Protein AF-0000000065767566 (afdb_homodimer)

Structure (mmCIF, N/CA/C/O backbone):
data_AF-0000000065767566-model_v1
#
loop_
_entity.id
_entity.type
_entity.pdbx_description
1 polymer 'HTH-type transcriptional repressor Rv1474c'
#
loop_
_atom_site.group_PDB
_atom_site.id
_atom_site.type_symbol
_atom_site.label_atom_id
_atom_site.label_alt_id
_atom_site.label_comp_id
_atom_site.label_asym_id
_atom_site.label_entity_id
_atom_site.label_seq_id
_atom_site.pdbx_PDB_ins_code
_atom_site.Cartn_x
_atom_site.Cartn_y
_atom_site.Cartn_z
_atom_site.occupancy
_atom_site.B_iso_or_equiv
_atom_site.auth_seq_id
_atom_site.auth_comp_id
_atom_site.auth_asym_id
_atom_site.auth_atom_id
_atom_site.pdbx_PDB_model_num
ATOM 1 N N . MET A 1 1 ? 41.719 18.984 1.305 1 47.88 1 MET A N 1
ATOM 2 C CA . MET A 1 1 ? 40.75 18.938 2.393 1 47.88 1 MET A CA 1
ATOM 3 C C . MET A 1 1 ? 40.812 17.609 3.125 1 47.88 1 MET A C 1
ATOM 5 O O . MET A 1 1 ? 40.656 16.547 2.518 1 47.88 1 MET A O 1
ATOM 9 N N . PRO A 1 2 ? 41.375 17.391 4.219 1 59 2 PRO A N 1
ATOM 10 C CA . PRO A 1 2 ? 41.969 16.141 4.727 1 59 2 PRO A CA 1
ATOM 11 C C . PRO A 1 2 ? 40.938 15.031 4.895 1 59 2 PRO A C 1
ATOM 13 O O . PRO A 1 2 ? 39.75 15.305 5.012 1 59 2 PRO A O 1
ATOM 16 N N . LYS A 1 3 ? 41.406 13.805 4.656 1 60.25 3 LYS A N 1
ATOM 17 C CA . LYS A 1 3 ? 40.75 12.516 4.785 1 60.25 3 LYS A CA 1
ATOM 18 C C . LYS A 1 3 ? 39.844 12.484 6.016 1 60.25 3 LYS A C 1
ATOM 20 O O . LYS A 1 3 ? 38.719 11.961 5.969 1 60.25 3 LYS A O 1
ATOM 25 N N . VAL A 1 4 ? 40.281 13.008 7.102 1 62.94 4 VAL A N 1
ATOM 26 C CA . VAL A 1 4 ? 39.531 13.109 8.359 1 62.94 4 VAL A CA 1
ATOM 27 C C . VAL A 1 4 ? 38.281 13.938 8.148 1 62.94 4 VAL A C 1
ATOM 29 O O . VAL A 1 4 ? 37.219 13.586 8.664 1 62.94 4 VAL A O 1
ATOM 32 N N . SER A 1 5 ? 38.375 14.891 7.129 1 76.75 5 SER A N 1
ATOM 33 C CA . SER A 1 5 ? 37.25 15.781 6.875 1 76.75 5 SER A CA 1
ATOM 34 C C . SER A 1 5 ? 36.156 15.055 6.129 1 76.75 5 SER A C 1
ATOM 36 O O . SER A 1 5 ? 34.969 15.195 6.473 1 76.75 5 SER A O 1
ATOM 38 N N . GLU A 1 6 ? 36.656 14.102 5.344 1 79.69 6 GLU A N 1
ATOM 39 C CA . GLU A 1 6 ? 35.656 13.367 4.566 1 79.69 6 GLU A CA 1
ATOM 40 C C . GLU A 1 6 ? 34.938 12.344 5.43 1 79.69 6 GLU A C 1
ATOM 42 O O . GLU A 1 6 ? 33.719 12.141 5.285 1 79.69 6 GLU A O 1
ATOM 47 N N . ASP A 1 7 ? 35.688 11.766 6.273 1 83.5 7 ASP A N 1
ATOM 48 C CA . ASP A 1 7 ? 35.125 10.773 7.18 1 83.5 7 ASP A CA 1
ATOM 49 C C . ASP A 1 7 ? 34.094 11.414 8.133 1 83.5 7 ASP A C 1
ATOM 51 O O . ASP A 1 7 ? 33.062 10.828 8.438 1 83.5 7 ASP A O 1
ATOM 55 N N . HIS A 1 8 ? 34.5 12.586 8.57 1 82.31 8 HIS A N 1
ATOM 56 C CA . HIS A 1 8 ? 33.625 13.305 9.469 1 82.31 8 HIS A CA 1
ATOM 57 C C . HIS A 1 8 ? 32.312 13.695 8.75 1 82.31 8 HIS A C 1
ATOM 59 O O . HIS A 1 8 ? 31.234 13.586 9.32 1 82.31 8 HIS A O 1
ATOM 65 N N . LEU A 1 9 ? 32.5 14.117 7.504 1 83.94 9 LEU A N 1
ATOM 66 C CA . LEU A 1 9 ? 31.328 14.484 6.711 1 83.94 9 LEU A CA 1
ATOM 67 C C . LEU A 1 9 ? 30.422 13.273 6.473 1 83.94 9 LEU A C 1
ATOM 69 O O . LEU A 1 9 ? 29.203 13.383 6.566 1 83.94 9 LEU A O 1
ATOM 73 N N . ALA A 1 10 ? 31.109 12.188 6.254 1 87.5 10 ALA A N 1
ATOM 74 C CA . ALA A 1 10 ? 30.359 10.961 6.02 1 87.5 10 ALA A CA 1
ATOM 75 C C . ALA A 1 10 ? 29.656 10.492 7.293 1 87.5 10 ALA A C 1
ATOM 77 O O . ALA A 1 10 ? 28.531 10.008 7.242 1 87.5 10 ALA A O 1
ATOM 78 N N . ALA A 1 11 ? 30.281 10.664 8.367 1 89.5 11 ALA A N 1
ATOM 79 C CA . ALA A 1 11 ? 29.688 10.289 9.648 1 89.5 11 ALA A CA 1
ATOM 80 C C . ALA A 1 11 ? 28.484 11.164 9.977 1 89.5 11 ALA A C 1
ATOM 82 O O . ALA A 1 11 ? 27.469 10.672 10.469 1 89.5 11 ALA A O 1
ATOM 83 N N . ARG A 1 12 ? 28.594 12.414 9.648 1 90.62 12 ARG A N 1
ATOM 84 C CA . ARG A 1 12 ? 27.5 13.344 9.891 1 90.62 12 ARG A CA 1
ATOM 85 C C . ARG A 1 12 ? 26.312 13.039 8.977 1 90.62 12 ARG A C 1
ATOM 87 O O . ARG A 1 12 ? 25.156 13.062 9.414 1 90.62 12 ARG A O 1
ATOM 94 N N . ARG A 1 13 ? 26.672 12.773 7.828 1 92.31 13 ARG A N 1
ATOM 95 C CA . ARG A 1 13 ? 25.641 12.406 6.875 1 92.31 13 ARG A CA 1
ATOM 96 C C . ARG A 1 13 ? 24.875 11.164 7.344 1 92.31 13 ARG A C 1
ATOM 98 O O . ARG A 1 13 ? 23.656 11.125 7.281 1 92.31 13 ARG A O 1
ATOM 105 N N . ARG A 1 14 ? 25.578 10.203 7.867 1 92.62 14 ARG A N 1
ATOM 106 C CA . ARG A 1 14 ? 24.969 8.977 8.367 1 92.62 14 ARG A CA 1
ATOM 107 C C . ARG A 1 14 ? 24.094 9.266 9.586 1 92.62 14 ARG A C 1
ATOM 109 O O . ARG A 1 14 ? 23 8.695 9.719 1 92.62 14 ARG A O 1
ATOM 116 N N . GLN A 1 15 ? 24.531 10.047 10.383 1 93.62 15 GLN A N 1
ATOM 117 C CA . GLN A 1 15 ? 23.766 10.438 11.555 1 93.62 15 GLN A CA 1
ATOM 118 C C . GLN A 1 15 ? 22.453 11.109 11.156 1 93.62 15 GLN A C 1
ATOM 120 O O . GLN A 1 15 ? 21.391 10.82 11.727 1 93.62 15 GLN A O 1
ATOM 125 N N . ILE A 1 16 ? 22.562 11.984 10.211 1 95.88 16 ILE A N 1
ATOM 126 C CA . ILE A 1 16 ? 21.375 12.695 9.734 1 95.88 16 ILE A CA 1
ATOM 127 C C . ILE A 1 16 ? 20.375 11.711 9.133 1 95.88 16 ILE A C 1
ATOM 129 O O . ILE A 1 16 ? 19.188 11.742 9.461 1 95.88 16 ILE A O 1
ATOM 133 N N . LEU A 1 17 ? 20.875 10.789 8.375 1 94.12 17 LEU A N 1
ATOM 134 C CA . LEU A 1 17 ? 20 9.836 7.711 1 94.12 17 LEU A CA 1
ATOM 135 C C . LEU A 1 17 ? 19.359 8.891 8.719 1 94.12 17 LEU A C 1
ATOM 137 O O . LEU A 1 17 ? 18.172 8.562 8.602 1 94.12 17 LEU A O 1
ATOM 141 N N . ASP A 1 18 ? 20.078 8.523 9.742 1 93.88 18 ASP A N 1
ATOM 142 C CA . ASP A 1 18 ? 19.531 7.641 10.773 1 93.88 18 ASP A CA 1
ATOM 143 C C . ASP A 1 18 ? 18.422 8.336 11.562 1 93.88 18 ASP A C 1
ATOM 145 O O . ASP A 1 18 ? 17.375 7.746 11.82 1 93.88 18 ASP A O 1
ATOM 149 N N . GLY A 1 19 ? 18.688 9.547 11.922 1 94.56 19 GLY A N 1
ATOM 150 C CA . GLY A 1 19 ? 17.672 10.32 12.609 1 94.56 19 GLY A CA 1
ATOM 151 C C . GLY A 1 19 ? 16.438 10.586 11.766 1 94.56 19 GLY A C 1
ATOM 152 O O . GLY A 1 19 ? 15.305 10.516 12.258 1 94.56 19 GLY A O 1
ATOM 153 N N . ALA A 1 20 ? 16.688 10.898 10.469 1 94.94 20 ALA A N 1
ATOM 154 C CA . ALA A 1 20 ? 15.578 11.133 9.539 1 94.94 20 ALA A CA 1
ATOM 155 C C . ALA A 1 20 ? 14.711 9.883 9.398 1 94.94 20 ALA A C 1
ATOM 157 O O . ALA A 1 20 ? 13.484 9.977 9.359 1 94.94 20 ALA A O 1
ATOM 158 N N . ARG A 1 21 ? 15.359 8.734 9.383 1 93 21 ARG A N 1
ATOM 159 C CA . ARG A 1 21 ? 14.641 7.465 9.297 1 93 21 ARG A CA 1
ATOM 160 C C . ARG A 1 21 ? 13.672 7.297 10.461 1 93 21 ARG A C 1
ATOM 162 O O . ARG A 1 21 ? 12.516 6.934 10.266 1 93 21 ARG A O 1
ATOM 169 N N . ARG A 1 22 ? 14.094 7.59 11.586 1 93.25 22 ARG A N 1
ATOM 170 C CA . ARG A 1 22 ? 13.258 7.469 12.773 1 93.25 22 ARG A CA 1
ATOM 171 C C . ARG A 1 22 ? 12.102 8.461 12.734 1 93.25 22 ARG A C 1
ATOM 173 O O . ARG A 1 22 ? 10.969 8.109 13.062 1 93.25 22 ARG A O 1
ATOM 180 N N . CYS A 1 23 ? 12.438 9.641 12.297 1 95 23 CYS A N 1
ATOM 181 C CA . CYS A 1 23 ? 11.422 10.688 12.242 1 95 23 CYS A CA 1
ATOM 182 C C . CYS A 1 23 ? 10.344 10.344 11.227 1 95 23 CYS A C 1
ATOM 184 O O . CYS A 1 23 ? 9.148 10.406 11.539 1 95 23 CYS A O 1
ATOM 186 N N . PHE A 1 24 ? 10.742 9.906 10.023 1 92.81 24 PHE A N 1
ATOM 187 C CA . PHE A 1 24 ? 9.789 9.547 8.977 1 92.81 24 PHE A CA 1
ATOM 188 C C . PHE A 1 24 ? 9 8.305 9.367 1 92.81 24 PHE A C 1
ATOM 190 O O . PHE A 1 24 ? 7.809 8.195 9.055 1 92.81 24 P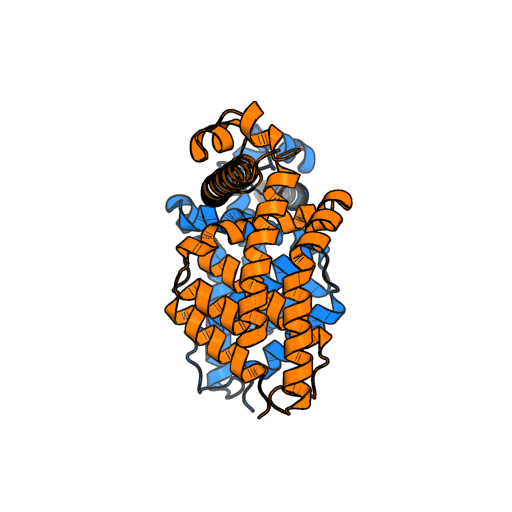HE A O 1
ATOM 197 N N . ALA A 1 25 ? 9.641 7.391 10.062 1 89.94 25 ALA A N 1
ATOM 198 C CA . ALA A 1 25 ? 8.953 6.191 10.523 1 89.94 25 ALA A CA 1
ATOM 199 C C . ALA A 1 25 ? 7.859 6.543 11.531 1 89.94 25 ALA A C 1
ATOM 201 O O . ALA A 1 25 ? 6.766 5.973 11.5 1 89.94 25 ALA A O 1
ATOM 202 N N . GLU A 1 26 ? 8.148 7.508 12.336 1 88.81 26 GLU A N 1
ATOM 203 C CA . GLU A 1 26 ? 7.246 7.867 13.43 1 88.81 26 GLU A CA 1
ATOM 204 C C . GLU A 1 26 ? 6.109 8.758 12.93 1 88.81 26 GLU A C 1
ATOM 206 O O . GLU A 1 26 ? 4.941 8.516 13.242 1 88.81 26 GLU A O 1
ATOM 211 N N . TYR A 1 27 ? 6.43 9.734 12.031 1 88.19 27 TYR A N 1
ATOM 212 C CA . TYR A 1 27 ? 5.457 10.789 11.766 1 88.19 27 TYR A CA 1
ATOM 213 C C . TYR A 1 27 ? 4.953 10.711 10.328 1 88.19 27 TYR A C 1
ATOM 215 O O . TYR A 1 27 ? 3.932 11.312 9.984 1 88.19 27 TYR A O 1
ATOM 223 N N . GLY A 1 28 ? 5.648 9.914 9.508 1 87.94 28 GLY A N 1
ATOM 224 C CA . GLY A 1 28 ? 5.352 9.961 8.086 1 87.94 28 GLY A CA 1
ATOM 225 C C . GLY A 1 28 ? 5.984 11.141 7.379 1 87.94 28 GLY A C 1
ATOM 226 O O . GLY A 1 28 ? 6.672 11.953 8.008 1 87.94 28 GLY A O 1
ATOM 227 N N . TYR A 1 29 ? 5.789 11.219 6.066 1 89.19 29 TYR A N 1
ATOM 228 C CA . TYR A 1 29 ? 6.445 12.242 5.258 1 89.19 29 TYR A CA 1
ATOM 229 C C . TYR A 1 29 ? 5.875 13.617 5.559 1 89.19 29 TYR A C 1
ATOM 231 O O . TYR A 1 29 ? 6.625 14.562 5.816 1 89.19 29 TYR A O 1
ATOM 239 N N . ASP A 1 30 ? 4.574 13.742 5.609 1 86.19 30 ASP A N 1
ATOM 240 C CA . ASP A 1 30 ? 3.939 15.047 5.727 1 86.19 30 ASP A CA 1
ATOM 241 C C . ASP A 1 30 ? 4.125 15.625 7.129 1 86.19 30 ASP A C 1
ATOM 243 O O . ASP A 1 30 ? 4.395 16.812 7.281 1 86.19 30 ASP A O 1
ATOM 247 N N . LYS A 1 31 ? 4.102 14.82 8.109 1 88.44 31 LYS A N 1
ATOM 248 C CA . LYS A 1 31 ? 4.129 15.32 9.484 1 88.44 31 LYS A CA 1
ATOM 249 C C . LYS A 1 31 ? 5.559 15.414 10.008 1 88.44 31 LYS A C 1
ATOM 251 O O . LYS A 1 31 ? 5.797 15.961 11.086 1 88.44 31 LYS A O 1
ATOM 256 N N . ALA A 1 32 ? 6.496 14.898 9.258 1 93.25 32 ALA A N 1
ATOM 257 C CA . ALA A 1 32 ? 7.898 15.07 9.617 1 93.25 32 ALA A CA 1
ATOM 258 C C . ALA A 1 32 ? 8.367 16.5 9.32 1 93.25 32 ALA A C 1
ATOM 260 O O . ALA A 1 32 ? 9.094 16.734 8.359 1 93.25 32 ALA A O 1
ATOM 261 N N . THR A 1 33 ? 8.008 17.422 10.188 1 94 33 THR A N 1
ATOM 262 C CA . THR A 1 33 ? 8.391 18.812 10.031 1 94 33 THR A CA 1
ATOM 263 C C . THR A 1 33 ? 9.891 19 10.289 1 94 33 THR A C 1
ATOM 265 O O . THR A 1 33 ? 10.539 18.094 10.828 1 94 33 THR A O 1
ATOM 268 N N . VAL A 1 34 ? 10.398 20.141 9.852 1 95.44 34 VAL A N 1
ATOM 269 C CA . VAL A 1 34 ? 11.805 20.453 10.078 1 95.44 34 VAL A CA 1
ATOM 270 C C . VAL A 1 34 ? 12.102 20.438 11.578 1 95.44 34 VAL A C 1
ATOM 272 O O . VAL A 1 34 ? 13.148 19.938 12 1 95.44 34 VAL A O 1
ATOM 275 N N . ARG A 1 35 ? 11.172 20.859 12.359 1 96.31 35 ARG A N 1
ATOM 276 C CA . ARG A 1 35 ? 11.344 20.875 13.805 1 96.31 35 ARG A CA 1
ATOM 277 C C . ARG A 1 35 ? 11.453 19.453 14.352 1 96.31 35 ARG A C 1
ATOM 279 O O . ARG A 1 35 ? 12.328 19.172 15.18 1 96.31 35 ARG A O 1
ATOM 286 N N . ARG A 1 36 ? 10.648 18.562 13.883 1 96.56 36 ARG A N 1
ATOM 287 C CA . ARG A 1 36 ? 10.688 17.172 14.32 1 96.56 36 ARG A CA 1
ATOM 288 C C . ARG A 1 36 ? 11.961 16.484 13.844 1 96.56 36 ARG A C 1
ATOM 290 O O . ARG A 1 36 ? 12.508 15.641 14.555 1 96.56 36 ARG A O 1
ATOM 297 N N . LEU A 1 37 ? 12.383 16.859 12.648 1 97.31 37 LEU A N 1
ATOM 298 C CA . LEU A 1 37 ? 13.641 16.328 12.133 1 97.31 37 LEU A CA 1
ATOM 299 C C . LEU A 1 37 ? 14.812 16.75 13.008 1 97.31 37 LEU A C 1
ATOM 301 O O . LEU A 1 37 ? 15.672 15.945 13.344 1 97.31 37 LEU A O 1
ATOM 305 N N . GLU A 1 38 ? 14.797 18.031 13.414 1 97.56 38 GLU A N 1
ATOM 306 C CA . GLU A 1 38 ? 15.828 18.531 14.305 1 97.56 38 GLU A CA 1
ATOM 307 C C . GLU A 1 38 ? 15.867 17.734 15.609 1 97.56 38 GLU A C 1
ATOM 309 O O . GLU A 1 38 ? 16.938 17.344 16.078 1 97.56 38 GLU A O 1
ATOM 314 N N . GLN A 1 39 ? 14.75 17.484 16.141 1 97.31 39 GLN A N 1
ATOM 315 C CA . GLN A 1 39 ? 14.633 16.781 17.422 1 97.31 39 GLN A CA 1
ATOM 316 C C . GLN A 1 39 ? 15.094 15.336 17.281 1 97.31 39 GLN A C 1
ATOM 318 O O . GLN A 1 39 ? 15.859 14.836 18.109 1 97.31 39 GLN A O 1
ATOM 323 N N . ALA A 1 40 ? 14.727 14.664 16.25 1 95.88 40 ALA A N 1
ATOM 324 C CA . ALA A 1 40 ? 15.039 13.25 16.047 1 95.88 40 ALA A CA 1
ATOM 325 C C . ALA A 1 40 ? 16.516 13.062 15.719 1 95.88 40 ALA A C 1
ATOM 327 O O . ALA A 1 40 ? 17.125 12.062 16.109 1 95.88 40 ALA A O 1
ATOM 328 N N . ILE A 1 41 ? 17.094 13.984 14.992 1 95.75 41 ILE A N 1
ATOM 329 C CA . ILE A 1 41 ? 18.469 13.875 14.508 1 95.75 41 ILE A CA 1
ATOM 330 C C . ILE A 1 41 ? 19.438 14.414 15.555 1 95.75 41 ILE A C 1
ATOM 332 O O . ILE A 1 41 ? 20.578 13.961 15.656 1 95.75 41 ILE A O 1
ATOM 336 N N . GLY A 1 42 ? 19.031 15.461 16.266 1 96.56 42 GLY A N 1
ATOM 337 C CA . GLY A 1 42 ? 19.891 16.094 17.266 1 96.56 42 GLY A CA 1
ATOM 338 C C . GLY A 1 42 ? 20.844 17.109 16.672 1 96.56 42 GLY A C 1
ATOM 339 O O . GLY A 1 42 ? 21.984 17.25 17.125 1 96.56 42 GLY A O 1
ATOM 340 N N . MET A 1 43 ? 20.469 17.703 15.602 1 96.12 43 MET A N 1
ATOM 341 C CA . MET A 1 43 ? 21.203 18.75 14.93 1 96.12 43 MET A CA 1
ATOM 342 C C . MET A 1 43 ? 20.297 19.922 14.562 1 96.12 43 MET A C 1
ATOM 344 O O . MET A 1 43 ? 19.078 19.75 14.469 1 96.12 43 MET A O 1
ATOM 348 N N . SER A 1 44 ? 20.891 21.062 14.352 1 96 44 SER A N 1
ATOM 349 C CA . SER A 1 44 ? 20.125 22.234 13.961 1 96 44 SER A CA 1
ATOM 350 C C . SER A 1 44 ? 19.656 22.125 12.516 1 96 44 SER A C 1
ATOM 352 O O . SER A 1 44 ? 20.219 21.375 11.727 1 96 44 SER A O 1
ATOM 354 N N . ARG A 1 45 ? 18.594 22.906 12.234 1 94.25 45 ARG A N 1
ATOM 355 C CA . ARG A 1 45 ? 18.109 23 10.867 1 94.25 45 ARG A CA 1
ATOM 356 C C . ARG A 1 45 ? 19.234 23.359 9.906 1 94.25 45 ARG A C 1
ATOM 358 O O . ARG A 1 45 ? 19.391 22.719 8.867 1 94.25 45 ARG A O 1
ATOM 365 N N . GLY A 1 46 ? 20.062 24.359 10.266 1 94.62 46 GLY A N 1
ATOM 366 C CA . GLY A 1 46 ? 21.172 24.766 9.422 1 94.62 46 GLY A CA 1
ATOM 367 C C . GLY A 1 46 ? 22.172 23.656 9.156 1 94.62 46 GLY A C 1
ATOM 368 O O . GLY A 1 46 ? 22.625 23.469 8.023 1 94.62 46 GLY A O 1
ATOM 369 N N . ALA A 1 47 ? 22.5 22.906 10.117 1 94 47 ALA A N 1
ATOM 370 C CA . ALA A 1 47 ? 23.453 21.797 9.992 1 94 47 ALA A CA 1
ATOM 371 C C . ALA A 1 47 ? 22.891 20.703 9.078 1 94 47 ALA A C 1
ATOM 373 O O . ALA A 1 47 ? 23.625 20.156 8.242 1 94 47 ALA A O 1
ATOM 374 N N . ILE A 1 48 ? 21.594 20.359 9.25 1 95.88 48 ILE A N 1
ATOM 375 C CA . ILE A 1 48 ? 20.953 19.328 8.461 1 95.88 48 ILE A CA 1
ATOM 376 C C . ILE A 1 48 ? 20.922 19.734 6.988 1 95.88 48 ILE A C 1
ATOM 378 O O . ILE A 1 48 ? 21.344 18.969 6.113 1 95.88 48 ILE A O 1
ATOM 382 N N . PHE A 1 49 ? 20.578 20.922 6.73 1 92.94 49 PHE A N 1
ATOM 383 C CA . PHE A 1 49 ? 20.312 21.312 5.352 1 92.94 49 PHE A CA 1
ATOM 384 C C . PHE A 1 49 ? 21.562 21.922 4.711 1 92.94 49 PHE A C 1
ATOM 386 O O . PHE A 1 49 ? 21.531 22.328 3.551 1 92.94 49 PHE A O 1
ATOM 393 N N . HIS A 1 50 ? 22.656 22 5.52 1 93.31 50 HIS A N 1
ATOM 394 C CA . HIS A 1 50 ? 23.969 22.172 4.902 1 93.31 50 HIS A CA 1
ATOM 395 C C . HIS A 1 50 ? 24.328 20.953 4.062 1 93.31 50 HIS A C 1
ATOM 397 O O . HIS A 1 50 ? 25 21.078 3.029 1 93.31 50 HIS A O 1
ATOM 403 N N . HIS A 1 51 ? 23.812 19.797 4.531 1 93.56 51 HIS A N 1
ATOM 404 C CA . HIS A 1 51 ? 24.109 18.531 3.865 1 93.56 51 HIS A CA 1
ATOM 405 C C . HIS A 1 51 ? 23.031 18.172 2.848 1 93.56 51 HIS A C 1
ATOM 407 O O . HIS A 1 51 ? 23.297 17.469 1.877 1 93.56 51 HIS A O 1
ATOM 413 N N . PHE A 1 52 ? 21.781 18.656 3.082 1 95.06 52 PHE A N 1
ATOM 414 C CA . PHE A 1 52 ? 20.656 18.375 2.199 1 95.06 52 PHE A CA 1
ATOM 415 C C . PHE A 1 52 ? 19.859 19.641 1.913 1 95.06 52 PHE A C 1
ATOM 417 O O . PHE A 1 52 ? 19.5 20.375 2.836 1 95.06 52 PHE A O 1
ATOM 424 N N . ARG A 1 53 ? 19.531 19.797 0.647 1 93.12 53 ARG A N 1
ATOM 425 C CA . ARG A 1 53 ? 18.922 21.031 0.186 1 93.12 53 ARG A CA 1
ATOM 426 C C . ARG A 1 53 ? 17.609 21.297 0.907 1 93.12 53 ARG A C 1
ATOM 428 O O . ARG A 1 53 ? 17.328 22.422 1.312 1 93.12 53 ARG A O 1
ATOM 435 N N . ASP A 1 54 ? 16.75 20.312 1.034 1 94.69 54 ASP A N 1
ATOM 436 C CA . ASP A 1 54 ? 15.43 20.422 1.664 1 94.69 54 ASP A CA 1
ATOM 437 C C . ASP A 1 54 ? 14.93 19.047 2.119 1 94.69 54 ASP A C 1
ATOM 439 O O . ASP A 1 54 ? 15.664 18.062 2.062 1 94.69 54 ASP A O 1
ATOM 443 N N . LYS A 1 55 ? 13.812 19 2.625 1 94.06 55 LYS A N 1
ATOM 444 C CA . LYS A 1 55 ? 13.227 17.766 3.146 1 94.06 55 LYS A CA 1
ATOM 445 C C . LYS A 1 55 ? 13.117 16.719 2.055 1 94.06 55 LYS A C 1
ATOM 447 O O . LYS A 1 55 ? 13.375 15.531 2.299 1 94.06 55 LYS A O 1
ATOM 452 N N . ASP A 1 56 ? 12.734 17.188 0.833 1 92.5 56 ASP A N 1
ATOM 453 C CA . ASP A 1 56 ? 12.617 16.234 -0.276 1 92.5 56 ASP A CA 1
ATOM 454 C C . ASP A 1 56 ? 13.961 15.578 -0.583 1 92.5 56 ASP A C 1
ATOM 456 O O . ASP A 1 56 ? 14.039 14.359 -0.726 1 92.5 56 ASP A O 1
ATOM 460 N N . ALA A 1 57 ? 14.914 16.406 -0.632 1 93.12 57 ALA A N 1
ATOM 461 C CA . ALA A 1 57 ? 16.25 15.891 -0.927 1 93.12 57 ALA A CA 1
ATOM 462 C C . ALA A 1 57 ? 16.719 14.922 0.155 1 93.12 57 ALA A C 1
ATOM 464 O O . ALA A 1 57 ? 17.359 13.914 -0.143 1 93.12 57 ALA A O 1
ATOM 465 N N . LEU A 1 58 ? 16.453 15.297 1.429 1 94.44 58 LEU A N 1
ATOM 466 C CA . LEU A 1 58 ? 16.781 14.406 2.543 1 94.44 58 LEU A CA 1
ATOM 467 C C . LEU A 1 58 ? 16.031 13.086 2.424 1 94.44 58 LEU A C 1
ATOM 469 O O . LEU A 1 58 ? 16.609 12.016 2.596 1 94.44 58 LEU A O 1
ATOM 473 N N . PHE A 1 59 ? 14.781 13.164 2.102 1 92.75 59 PHE A N 1
ATOM 474 C CA . PHE A 1 59 ? 13.938 11.984 1.926 1 92.75 59 PHE A CA 1
ATOM 475 C C . PHE A 1 59 ? 14.453 11.109 0.792 1 92.75 59 PHE A C 1
ATOM 477 O O . PHE A 1 59 ? 14.531 9.891 0.932 1 92.75 59 PHE A O 1
ATOM 484 N N . PHE A 1 60 ? 14.828 11.703 -0.336 1 91.31 60 PHE A N 1
ATOM 485 C CA . PHE A 1 60 ? 15.336 10.961 -1.484 1 91.31 60 PHE A CA 1
ATOM 486 C C . PHE A 1 60 ? 16.656 10.273 -1.146 1 91.31 60 PHE A C 1
ATOM 488 O O . PHE A 1 60 ? 16.906 9.148 -1.583 1 91.31 60 PHE A O 1
ATOM 495 N N . ALA A 1 61 ? 17.438 10.977 -0.386 1 91.62 61 ALA A N 1
ATOM 496 C CA . ALA A 1 61 ? 18.719 10.398 -0.002 1 91.62 61 ALA A CA 1
ATOM 497 C C . ALA A 1 61 ? 18.531 9.156 0.864 1 91.62 61 ALA A C 1
ATOM 499 O O . ALA A 1 61 ? 19.25 8.164 0.717 1 91.62 61 ALA A O 1
ATOM 500 N N . LEU A 1 62 ? 17.562 9.195 1.764 1 90.06 62 LEU A N 1
ATOM 501 C CA . LEU A 1 62 ? 17.203 8.039 2.582 1 90.06 62 LEU A CA 1
ATOM 502 C C . LEU A 1 62 ? 16.703 6.891 1.715 1 90.06 62 LEU A C 1
ATOM 504 O O . LEU A 1 62 ? 17.125 5.746 1.892 1 90.06 62 LEU A O 1
ATOM 508 N N . ALA A 1 63 ? 15.836 7.207 0.829 1 87.19 63 ALA A N 1
ATOM 509 C CA . ALA A 1 63 ? 15.297 6.211 -0.092 1 87.19 63 ALA A CA 1
ATOM 510 C C . ALA A 1 63 ? 16.406 5.562 -0.915 1 87.19 63 ALA A C 1
ATOM 512 O O . ALA A 1 63 ? 16.406 4.344 -1.108 1 87.19 63 ALA A O 1
ATOM 513 N N . ARG A 1 64 ? 17.297 6.398 -1.389 1 89.88 64 ARG A N 1
ATOM 514 C CA . ARG A 1 64 ? 18.406 5.891 -2.189 1 89.88 64 ARG A CA 1
ATOM 515 C C . ARG A 1 64 ? 19.25 4.906 -1.389 1 89.88 64 ARG A C 1
ATOM 517 O O . ARG A 1 64 ? 19.594 3.828 -1.881 1 89.88 64 ARG A O 1
ATOM 524 N N . GLU A 1 65 ? 19.578 5.273 -0.195 1 88.94 65 GLU A N 1
ATOM 525 C CA . GLU A 1 65 ? 20.375 4.391 0.648 1 88.94 65 GLU A CA 1
ATOM 526 C C . GLU A 1 65 ? 19.688 3.049 0.864 1 88.94 65 GLU A C 1
ATOM 528 O O . GLU A 1 65 ? 20.297 1.994 0.712 1 88.94 65 GLU A O 1
ATOM 533 N N . ASP A 1 66 ? 18.484 3.057 1.183 1 86.44 66 ASP A N 1
ATOM 534 C CA . ASP A 1 66 ? 17.766 1.826 1.466 1 86.44 66 ASP A CA 1
ATOM 535 C C . ASP A 1 66 ? 17.547 1.009 0.193 1 86.44 66 ASP A C 1
ATOM 537 O O . ASP A 1 66 ? 17.625 -0.22 0.217 1 86.44 66 ASP A O 1
ATOM 541 N N . THR A 1 67 ? 17.297 1.697 -0.91 1 89.06 67 THR A N 1
ATOM 542 C CA . THR A 1 67 ? 17.094 0.992 -2.172 1 89.06 67 THR A CA 1
ATOM 543 C C . THR A 1 67 ? 18.391 0.32 -2.621 1 89.06 67 THR A C 1
ATOM 545 O O . THR A 1 67 ? 18.359 -0.771 -3.193 1 89.06 67 THR A O 1
ATOM 548 N N . GLU A 1 68 ? 19.5 1.015 -2.352 1 90.94 68 GLU A N 1
ATOM 549 C CA . GLU A 1 68 ? 20.797 0.41 -2.684 1 90.94 68 GLU A CA 1
ATOM 550 C C . GLU A 1 68 ? 21.016 -0.873 -1.889 1 90.94 68 GLU A C 1
ATOM 552 O O . GLU A 1 68 ? 21.453 -1.882 -2.441 1 90.94 68 GLU A O 1
ATOM 557 N N . ARG A 1 69 ? 20.688 -0.795 -0.671 1 89.88 69 ARG A N 1
ATOM 558 C CA . ARG A 1 69 ? 20.812 -1.982 0.168 1 89.88 69 ARG A CA 1
ATOM 559 C C . ARG A 1 69 ? 19.875 -3.086 -0.305 1 89.88 69 ARG A C 1
ATOM 561 O O . ARG A 1 69 ? 20.266 -4.25 -0.399 1 89.88 69 ARG A O 1
ATOM 568 N N . MET A 1 70 ? 18.703 -2.773 -0.638 1 92.25 70 MET A N 1
ATOM 569 C CA . MET A 1 70 ? 17.719 -3.738 -1.108 1 92.25 70 MET A CA 1
ATOM 570 C C . MET A 1 70 ? 18.125 -4.32 -2.457 1 92.25 70 MET A C 1
ATOM 572 O O . MET A 1 70 ? 17.891 -5.504 -2.721 1 92.25 70 MET A O 1
ATOM 576 N N . ALA A 1 71 ? 18.703 -3.398 -3.244 1 94.44 71 ALA A N 1
ATOM 577 C CA . ALA A 1 71 ? 19.141 -3.854 -4.562 1 94.44 71 ALA A CA 1
ATOM 578 C C . ALA A 1 71 ? 20.219 -4.93 -4.445 1 94.44 71 ALA A C 1
ATOM 580 O O . ALA A 1 71 ? 20.234 -5.887 -5.223 1 94.44 71 ALA A O 1
ATOM 581 N N . ALA A 1 72 ? 21.078 -4.746 -3.508 1 94.56 72 ALA A N 1
ATOM 582 C CA . ALA A 1 72 ? 22.109 -5.754 -3.279 1 94.56 72 ALA A CA 1
ATOM 583 C C . ALA A 1 72 ? 21.484 -7.098 -2.9 1 94.56 72 ALA A C 1
ATOM 585 O O . ALA A 1 72 ? 21.891 -8.141 -3.424 1 94.56 72 ALA A O 1
ATOM 586 N N . VAL A 1 73 ? 20.516 -7.109 -2.074 1 95.44 73 VAL A N 1
ATOM 587 C CA . VAL A 1 73 ? 19.812 -8.32 -1.675 1 95.44 73 VAL A CA 1
ATOM 588 C C . VAL A 1 73 ? 19.031 -8.883 -2.865 1 95.44 73 VAL A C 1
ATOM 590 O O . VAL A 1 73 ? 19.094 -10.086 -3.141 1 95.44 73 VAL A O 1
ATOM 593 N N . ALA A 1 74 ? 18.344 -7.988 -3.588 1 95.25 74 ALA A N 1
ATOM 594 C CA . ALA A 1 74 ? 17.531 -8.406 -4.727 1 95.25 74 ALA A CA 1
ATOM 595 C C . ALA A 1 74 ? 18.391 -9.07 -5.801 1 95.25 74 ALA A C 1
ATOM 597 O O . ALA A 1 74 ? 17.953 -10 -6.473 1 95.25 74 ALA A O 1
ATOM 598 N N . SER A 1 75 ? 19.625 -8.578 -5.938 1 95.31 75 SER A N 1
ATOM 599 C CA . SER A 1 75 ? 20.516 -9.133 -6.953 1 95.31 75 SER A CA 1
ATOM 600 C C . SER A 1 75 ? 20.922 -10.562 -6.621 1 95.31 75 SER A C 1
ATOM 602 O O . SER A 1 75 ? 21.141 -11.383 -7.523 1 95.31 75 SER A O 1
ATOM 604 N N . ARG A 1 76 ? 20.859 -10.867 -5.355 1 94.44 76 ARG A N 1
ATOM 605 C CA . ARG A 1 76 ? 21.297 -12.18 -4.918 1 94.44 76 ARG A CA 1
ATOM 606 C C . ARG A 1 76 ? 20.125 -13.102 -4.641 1 94.44 76 ARG A C 1
ATOM 608 O O . ARG A 1 76 ? 20.156 -14.281 -4.996 1 94.44 76 ARG A O 1
ATOM 615 N N . GLU A 1 77 ? 19.141 -12.57 -4.012 1 95.69 77 GLU A N 1
ATOM 616 C CA . GLU A 1 77 ? 18.062 -13.398 -3.48 1 95.69 77 GLU A CA 1
ATOM 617 C C . GLU A 1 77 ? 16.719 -13.031 -4.098 1 95.69 77 GLU A C 1
ATOM 619 O O . GLU A 1 77 ? 15.695 -13.625 -3.768 1 95.69 77 GLU A O 1
ATOM 624 N N . GLY A 1 78 ? 16.688 -12.055 -4.996 1 95.69 78 GLY A N 1
ATOM 625 C CA . GLY A 1 78 ? 15.453 -11.578 -5.582 1 95.69 78 GLY A CA 1
ATOM 626 C C . GLY A 1 78 ? 14.688 -10.633 -4.676 1 95.69 78 GLY A C 1
ATOM 627 O O . GLY A 1 78 ? 15.031 -10.477 -3.502 1 95.69 78 GLY A O 1
ATOM 628 N N . LEU A 1 79 ? 13.672 -9.969 -5.234 1 96.75 79 LEU A N 1
ATOM 629 C CA . LEU A 1 79 ? 12.844 -9.039 -4.465 1 96.75 79 LEU A CA 1
ATOM 630 C C . LEU A 1 79 ? 12.141 -9.766 -3.318 1 96.75 79 LEU A C 1
ATOM 632 O O . LEU A 1 79 ? 11.891 -9.172 -2.268 1 96.75 79 LEU A O 1
ATOM 636 N N . ILE A 1 80 ? 11.836 -11.047 -3.496 1 97.5 80 ILE A N 1
ATOM 637 C CA . ILE A 1 80 ? 11.242 -11.836 -2.422 1 97.5 80 ILE A CA 1
ATOM 638 C C . ILE A 1 80 ? 12.227 -11.945 -1.261 1 97.5 80 ILE A C 1
ATOM 640 O O . ILE A 1 80 ? 11.828 -11.945 -0.095 1 97.5 80 ILE A O 1
ATOM 644 N N . GLY A 1 81 ? 13.539 -12.102 -1.601 1 97.12 81 GLY A N 1
ATOM 645 C CA . GLY A 1 81 ? 14.547 -12.055 -0.55 1 97.12 81 GLY A CA 1
ATOM 646 C C . GLY A 1 81 ? 14.516 -10.766 0.244 1 97.12 81 GLY A C 1
ATOM 647 O O . GLY A 1 81 ? 14.633 -10.781 1.472 1 97.12 81 GLY A O 1
ATOM 648 N N . VAL A 1 82 ? 14.359 -9.633 -0.432 1 96.19 82 VAL A N 1
ATOM 649 C CA . VAL A 1 82 ? 14.219 -8.328 0.216 1 96.19 82 VAL A CA 1
ATOM 650 C C . VAL A 1 82 ? 13.023 -8.344 1.158 1 96.19 82 VAL A C 1
ATOM 652 O O . VAL A 1 82 ? 13.117 -7.91 2.309 1 96.19 82 VAL A O 1
ATOM 655 N N . MET A 1 83 ? 11.93 -8.867 0.722 1 97.75 83 MET A N 1
ATOM 656 C CA . MET A 1 83 ? 10.703 -8.906 1.509 1 97.75 83 MET A CA 1
ATOM 657 C C . MET A 1 83 ? 10.867 -9.805 2.729 1 97.75 83 MET A C 1
ATOM 659 O O . MET A 1 83 ? 10.367 -9.484 3.812 1 97.75 83 MET A O 1
ATOM 663 N N . ARG A 1 84 ? 11.539 -10.891 2.594 1 97.81 84 ARG A N 1
ATOM 664 C CA . ARG A 1 84 ? 11.789 -11.773 3.725 1 97.81 84 ARG A CA 1
ATOM 665 C C . ARG A 1 84 ? 12.664 -11.102 4.773 1 97.81 84 ARG A C 1
ATOM 667 O O . ARG A 1 84 ? 12.453 -11.281 5.977 1 97.81 84 ARG A O 1
ATOM 674 N N . ASP A 1 85 ? 13.609 -10.32 4.316 1 95.62 85 ASP A N 1
ATOM 675 C CA . 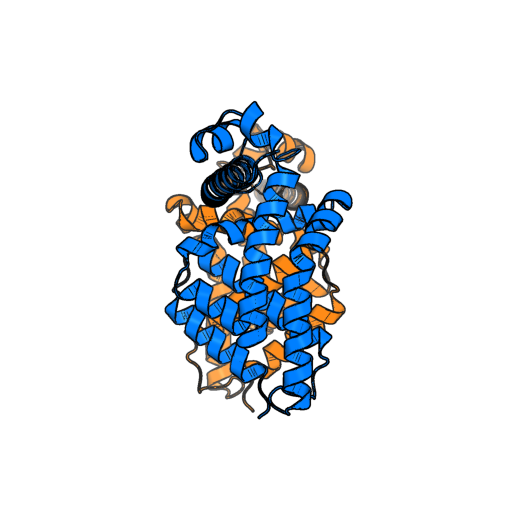ASP A 1 85 ? 14.422 -9.539 5.246 1 95.62 85 ASP A CA 1
ATOM 676 C C . ASP A 1 85 ? 13.562 -8.562 6.039 1 95.62 85 ASP A C 1
ATOM 678 O O . ASP A 1 85 ? 13.781 -8.367 7.238 1 95.62 85 ASP A O 1
ATOM 682 N N . MET A 1 86 ? 12.625 -7.957 5.359 1 94.31 86 MET A N 1
ATOM 683 C CA . MET A 1 86 ? 11.727 -7.02 6.023 1 94.31 86 MET A CA 1
ATOM 684 C C . MET A 1 86 ? 10.922 -7.715 7.121 1 94.31 86 MET A C 1
ATOM 686 O O . MET A 1 86 ? 10.742 -7.164 8.211 1 94.31 86 MET A O 1
ATOM 690 N N . LEU A 1 87 ? 10.469 -8.914 6.84 1 96.56 87 LEU A N 1
ATOM 691 C CA . LEU A 1 87 ? 9.688 -9.656 7.82 1 96.56 87 LEU A CA 1
ATOM 692 C C . LEU A 1 87 ? 10.547 -10.07 9.008 1 96.56 87 LEU A C 1
ATOM 694 O O . LEU A 1 87 ? 10.062 -10.164 10.133 1 96.56 87 LEU A O 1
ATOM 698 N N . ALA A 1 88 ? 11.805 -10.305 8.75 1 94.94 88 ALA A N 1
ATOM 699 C CA . ALA A 1 88 ? 12.734 -10.734 9.797 1 94.94 88 ALA A CA 1
ATOM 700 C C . ALA A 1 88 ? 13.141 -9.57 10.688 1 94.94 88 ALA A C 1
ATOM 702 O O . ALA A 1 88 ? 13.516 -9.758 11.844 1 94.94 88 ALA A O 1
ATOM 703 N N . ALA A 1 89 ? 13.078 -8.32 10.102 1 91.12 89 ALA A N 1
ATOM 704 C CA . ALA A 1 89 ? 13.469 -7.117 10.836 1 91.12 89 ALA A CA 1
ATOM 705 C C . ALA A 1 89 ? 12.547 -5.949 10.508 1 91.12 89 ALA A C 1
ATOM 707 O O . ALA A 1 89 ? 12.992 -4.91 10.008 1 91.12 89 ALA A O 1
ATOM 708 N N . PRO A 1 90 ? 11.312 -6.055 10.938 1 84.56 90 PRO A N 1
ATOM 709 C CA . PRO A 1 90 ? 10.32 -5.059 10.508 1 84.56 90 PRO A CA 1
ATOM 710 C C . PRO A 1 90 ? 10.656 -3.652 10.992 1 84.56 90 PRO A C 1
ATOM 712 O O . PRO A 1 90 ? 10.383 -2.672 10.297 1 84.56 90 PRO A O 1
ATOM 715 N N . ASP A 1 91 ? 11.328 -3.559 12.109 1 82.31 91 ASP A N 1
ATOM 716 C CA . ASP A 1 91 ? 11.617 -2.242 12.68 1 82.31 91 ASP A CA 1
ATOM 717 C C . ASP A 1 91 ? 12.625 -1.486 11.812 1 82.31 91 ASP A C 1
ATOM 719 O O . ASP A 1 91 ? 12.594 -0.255 11.758 1 82.31 91 ASP A O 1
ATOM 723 N N . GLN A 1 92 ? 13.445 -2.256 11.133 1 82.25 92 GLN A N 1
ATOM 724 C CA . GLN A 1 92 ? 14.453 -1.653 10.273 1 82.25 92 GLN A CA 1
ATOM 725 C C . GLN A 1 92 ? 13.828 -1.055 9.023 1 82.25 92 GLN A C 1
ATOM 727 O O . GLN A 1 92 ? 14.414 -0.181 8.383 1 82.25 92 GLN A O 1
ATOM 732 N N . PHE A 1 93 ? 12.641 -1.48 8.734 1 82.06 93 PHE A N 1
ATOM 733 C CA . PHE A 1 93 ? 12.039 -1.088 7.461 1 82.06 93 PHE A CA 1
ATOM 734 C C . PHE A 1 93 ? 10.758 -0.289 7.691 1 82.06 93 PHE A C 1
ATOM 736 O O . PHE A 1 93 ? 10.023 -0.006 6.746 1 82.06 93 PHE A O 1
ATOM 743 N N . ASP A 1 94 ? 10.547 0.1 8.891 1 82.31 94 ASP A N 1
ATOM 744 C CA . ASP A 1 94 ? 9.305 0.774 9.273 1 82.31 94 ASP A CA 1
ATOM 745 C C . ASP A 1 94 ? 9.109 2.051 8.461 1 82.31 94 ASP A C 1
ATOM 747 O O . ASP A 1 94 ? 7.98 2.377 8.07 1 82.31 94 ASP A O 1
ATOM 751 N N . TRP A 1 95 ? 10.203 2.734 8.227 1 85.69 95 TRP A N 1
ATOM 752 C CA . TRP A 1 95 ? 10.117 4.031 7.555 1 85.69 95 TRP A CA 1
ATOM 753 C C . TRP A 1 95 ? 9.656 3.869 6.113 1 85.69 95 TRP A C 1
ATOM 755 O O . TRP A 1 95 ? 9.164 4.82 5.5 1 85.69 95 TRP A O 1
ATOM 765 N N . LEU A 1 96 ? 9.695 2.607 5.555 1 84.56 96 LEU A N 1
ATOM 766 C CA . LEU A 1 96 ? 9.375 2.381 4.148 1 84.56 96 LEU A CA 1
ATOM 767 C C . LEU A 1 96 ? 7.871 2.484 3.914 1 84.56 96 LEU A C 1
ATOM 769 O O . LEU A 1 96 ? 7.426 2.682 2.781 1 84.56 96 LEU A O 1
ATOM 773 N N . ALA A 1 97 ? 7.117 2.395 4.992 1 84.44 97 ALA A N 1
ATOM 774 C CA . ALA A 1 97 ? 5.68 2.613 4.859 1 84.44 97 ALA A CA 1
ATOM 775 C C . ALA A 1 97 ? 5.383 4.027 4.371 1 84.44 97 ALA A C 1
ATOM 777 O O . ALA A 1 97 ? 4.324 4.281 3.793 1 84.44 97 ALA A O 1
ATOM 778 N N . THR A 1 98 ? 6.34 4.945 4.539 1 87.69 98 THR A N 1
ATOM 779 C CA . THR A 1 98 ? 6.188 6.328 4.105 1 87.69 98 THR A CA 1
ATOM 780 C C . THR A 1 98 ? 6.09 6.414 2.584 1 87.69 98 THR A C 1
ATOM 782 O O . THR A 1 98 ? 5.492 7.348 2.047 1 87.69 98 THR A O 1
ATOM 785 N N . ARG A 1 99 ? 6.641 5.383 1.94 1 81.31 99 ARG A N 1
ATOM 786 C CA . ARG A 1 99 ? 6.57 5.352 0.483 1 81.31 99 ARG A CA 1
ATOM 787 C C . ARG A 1 99 ? 5.125 5.262 0.009 1 81.31 99 ARG A C 1
ATOM 789 O O . ARG A 1 99 ? 4.781 5.781 -1.055 1 81.31 99 ARG A O 1
ATOM 796 N N . LEU A 1 100 ? 4.316 4.562 0.79 1 82.88 100 LEU A N 1
ATOM 797 C CA . LEU A 1 100 ? 2.896 4.457 0.461 1 82.88 100 LEU A CA 1
ATOM 798 C C . LEU A 1 100 ? 2.201 5.805 0.616 1 82.88 100 LEU A C 1
ATOM 800 O O . LEU A 1 100 ? 1.335 6.156 -0.189 1 82.88 100 LEU A O 1
ATOM 804 N N . GLU A 1 101 ? 2.738 6.57 1.514 1 80.75 101 GLU A N 1
ATOM 805 C CA . GLU A 1 101 ? 2.105 7.848 1.843 1 80.75 101 GLU A CA 1
ATOM 806 C C . GLU A 1 101 ? 2.379 8.891 0.766 1 80.75 101 GLU A C 1
ATOM 808 O O . GLU A 1 101 ? 1.657 9.883 0.661 1 80.75 101 GLU A O 1
ATOM 813 N N . ILE A 1 102 ? 3.42 8.641 -0.042 1 82.75 102 ILE A N 1
ATOM 814 C CA . ILE A 1 102 ? 3.768 9.648 -1.038 1 82.75 102 ILE A CA 1
ATOM 815 C C . ILE A 1 102 ? 3.279 9.203 -2.414 1 82.75 102 ILE A C 1
ATOM 817 O O . ILE A 1 102 ? 3.623 9.805 -3.43 1 82.75 102 ILE A O 1
ATOM 821 N N . ALA A 1 103 ? 2.502 8.141 -2.49 1 83 103 ALA A N 1
ATOM 822 C CA . ALA A 1 103 ? 2.055 7.594 -3.77 1 83 103 ALA A CA 1
ATOM 823 C C . ALA A 1 103 ? 1.305 8.648 -4.582 1 83 103 ALA A C 1
ATOM 825 O O . ALA A 1 103 ? 1.545 8.797 -5.781 1 83 103 ALA A O 1
ATOM 826 N N . ARG A 1 104 ? 0.459 9.438 -3.969 1 81.44 104 ARG A N 1
ATOM 827 C CA . ARG A 1 104 ? -0.28 10.492 -4.66 1 81.44 104 ARG A CA 1
ATOM 828 C C . ARG A 1 104 ? 0.656 11.594 -5.133 1 81.44 104 ARG A C 1
ATOM 830 O O . ARG A 1 104 ? 0.489 12.133 -6.227 1 81.44 104 ARG A O 1
ATOM 837 N N . LYS A 1 105 ? 1.587 11.875 -4.25 1 86 105 LYS A N 1
ATOM 838 C CA . LYS A 1 105 ? 2.561 12.906 -4.605 1 86 105 LYS A CA 1
ATOM 839 C C . LYS A 1 105 ? 3.391 12.484 -5.816 1 86 105 LYS A C 1
ATOM 841 O O . LYS A 1 105 ? 3.697 13.305 -6.68 1 86 105 LYS A O 1
ATOM 846 N N . LEU A 1 106 ? 3.715 11.234 -5.844 1 85.44 106 LEU A N 1
ATOM 847 C CA . LEU A 1 106 ? 4.457 10.703 -6.984 1 85.44 106 LEU A CA 1
ATOM 848 C C . LEU A 1 106 ? 3.65 10.844 -8.266 1 85.44 106 LEU A C 1
ATOM 850 O O . LEU A 1 106 ? 4.207 11.133 -9.328 1 85.44 106 LEU A O 1
ATOM 854 N N . ARG A 1 107 ? 2.387 10.703 -8.156 1 83.44 107 ARG A N 1
ATOM 855 C CA . ARG A 1 107 ? 1.511 10.773 -9.32 1 83.44 107 ARG A CA 1
ATOM 856 C C . ARG A 1 107 ? 1.299 12.219 -9.758 1 83.44 107 ARG A C 1
ATOM 858 O O . ARG A 1 107 ? 1.271 12.516 -10.953 1 83.44 107 ARG A O 1
ATOM 865 N N . ASN A 1 108 ? 1.295 13.141 -8.836 1 85.94 108 ASN A N 1
ATOM 866 C CA . ASN A 1 108 ? 0.782 14.469 -9.133 1 85.94 108 ASN A CA 1
ATOM 867 C C . ASN A 1 108 ? 1.906 15.5 -9.195 1 85.94 108 ASN A C 1
ATOM 869 O O . ASN A 1 108 ? 1.697 16.625 -9.664 1 85.94 108 ASN A O 1
ATOM 873 N N . ASP A 1 109 ? 3.072 15.18 -8.75 1 90.88 109 ASP A N 1
ATOM 874 C CA . ASP A 1 109 ? 4.219 16.078 -8.734 1 90.88 109 ASP A CA 1
ATOM 875 C C . ASP A 1 109 ? 5.355 15.539 -9.602 1 90.88 109 ASP A C 1
ATOM 877 O O . ASP A 1 109 ? 6.211 14.797 -9.117 1 90.88 109 ASP A O 1
ATOM 881 N N . PRO A 1 110 ? 5.402 16 -10.773 1 92 110 PRO A N 1
ATOM 882 C CA . PRO A 1 110 ? 6.379 15.453 -11.719 1 92 110 PRO A CA 1
ATOM 883 C C . PRO A 1 110 ? 7.82 15.617 -11.234 1 92 110 PRO A C 1
ATOM 885 O O . PRO A 1 110 ? 8.648 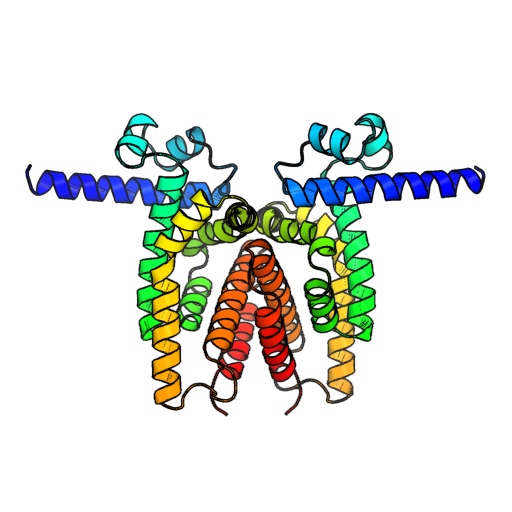14.734 -11.461 1 92 110 PRO A O 1
ATOM 888 N N . ASP A 1 111 ? 8.07 16.766 -10.609 1 91.75 111 ASP A N 1
ATOM 889 C CA . ASP A 1 111 ? 9.43 16.984 -10.117 1 91.75 111 ASP A CA 1
ATOM 890 C C . ASP A 1 111 ? 9.781 16 -9.008 1 91.75 111 ASP A C 1
ATOM 892 O O . ASP A 1 111 ? 10.875 15.43 -9 1 91.75 111 ASP A O 1
ATOM 896 N N . PHE A 1 112 ? 8.883 15.828 -8.164 1 91.5 112 PHE A N 1
ATOM 897 C CA . PHE A 1 112 ? 9.07 14.859 -7.098 1 91.5 112 PHE A CA 1
ATOM 898 C C . PHE A 1 112 ? 9.211 13.445 -7.664 1 91.5 112 PHE A C 1
ATOM 900 O O . PHE A 1 112 ? 10.086 12.688 -7.246 1 91.5 112 PHE A O 1
ATOM 907 N N . SER A 1 113 ? 8.367 13.172 -8.633 1 90 113 SER A N 1
ATOM 908 C CA . SER A 1 113 ? 8.359 11.852 -9.258 1 90 113 SER A CA 1
ATOM 909 C C . SER A 1 113 ? 9.703 11.555 -9.922 1 90 113 SER A C 1
ATOM 911 O O . SER A 1 113 ? 10.227 10.445 -9.805 1 90 113 SER A O 1
ATOM 913 N N . ARG A 1 114 ? 10.219 12.461 -10.5 1 90.62 114 ARG A N 1
ATOM 914 C CA . ARG A 1 114 ? 11.508 12.289 -11.164 1 90.62 114 ARG A CA 1
ATOM 915 C C . ARG A 1 114 ? 12.617 12.039 -10.156 1 90.62 114 ARG A C 1
ATOM 917 O O . ARG A 1 114 ? 13.461 11.164 -10.352 1 90.62 114 ARG A O 1
ATOM 924 N N . GLY A 1 115 ? 12.617 12.82 -9.094 1 86.12 115 GLY A N 1
ATOM 925 C CA . GLY A 1 115 ? 13.594 12.625 -8.039 1 86.12 115 GLY A CA 1
ATOM 926 C C . GLY A 1 115 ? 13.523 11.242 -7.406 1 86.12 115 GLY A C 1
ATOM 927 O O . GLY A 1 115 ? 14.547 10.602 -7.191 1 86.12 115 GLY A O 1
ATOM 928 N N . TRP A 1 116 ? 12.32 10.836 -7.25 1 86.12 116 TRP A N 1
ATOM 929 C CA . TRP A 1 116 ? 12.078 9.523 -6.664 1 86.12 116 TRP A CA 1
ATOM 930 C C . TRP A 1 116 ? 12.523 8.414 -7.613 1 86.12 116 TRP A C 1
ATOM 932 O O . TRP A 1 116 ? 13.211 7.477 -7.207 1 86.12 116 TRP A O 1
ATOM 942 N N . ALA A 1 117 ? 12.141 8.492 -8.859 1 84.44 117 ALA A N 1
ATOM 943 C CA . ALA A 1 117 ? 12.477 7.488 -9.867 1 84.44 117 ALA A CA 1
ATOM 944 C C . ALA A 1 117 ? 13.992 7.336 -10 1 84.44 117 ALA A C 1
ATOM 946 O O . ALA A 1 117 ? 14.5 6.219 -10.109 1 84.44 117 ALA A O 1
ATOM 947 N N . GLU A 1 118 ? 14.625 8.383 -9.953 1 82.44 118 GLU A N 1
ATOM 948 C CA . GLU A 1 118 ? 16.078 8.383 -10.078 1 82.44 118 GLU A CA 1
ATOM 949 C C . GLU A 1 118 ? 16.734 7.645 -8.914 1 82.44 118 GLU A C 1
ATOM 951 O O . GLU A 1 118 ? 17.734 6.953 -9.102 1 82.44 118 GLU A O 1
ATOM 956 N N . ARG A 1 119 ? 16.078 7.711 -7.832 1 76.69 119 ARG A N 1
ATOM 957 C CA . ARG A 1 119 ? 16.734 7.191 -6.637 1 76.69 119 ARG A CA 1
ATOM 958 C C . ARG A 1 119 ? 16.219 5.793 -6.297 1 76.69 119 ARG A C 1
ATOM 960 O O . ARG A 1 119 ? 16.781 5.113 -5.434 1 76.69 119 ARG A O 1
ATOM 967 N N . SER A 1 120 ? 15.203 5.418 -7.031 1 77.06 120 SER A N 1
ATOM 968 C CA . SER A 1 120 ? 14.68 4.082 -6.781 1 77.06 120 SER A CA 1
ATOM 969 C C . SER A 1 120 ? 15 3.133 -7.93 1 77.06 120 SER A C 1
ATOM 971 O O . SER A 1 120 ? 14.664 1.948 -7.879 1 77.06 120 SER A O 1
ATOM 973 N N . ALA A 1 121 ? 15.781 3.619 -8.898 1 83.5 121 ALA A N 1
ATOM 974 C CA . ALA A 1 121 ? 16.016 2.881 -10.133 1 83.5 121 ALA A CA 1
ATOM 975 C C . ALA A 1 121 ? 16.828 1.612 -9.875 1 83.5 121 ALA A C 1
ATOM 977 O O . ALA A 1 121 ? 16.641 0.6 -10.555 1 83.5 121 ALA A O 1
ATOM 978 N N . GLU A 1 122 ? 17.562 1.672 -8.82 1 88.19 122 GLU A N 1
ATOM 979 C CA . GLU A 1 122 ? 18.5 0.575 -8.57 1 88.19 122 GLU A CA 1
ATOM 980 C C . GLU A 1 122 ? 17.75 -0.709 -8.211 1 88.19 122 GLU A C 1
ATOM 982 O O . GLU A 1 122 ? 18.109 -1.792 -8.68 1 88.19 122 GLU A O 1
ATOM 987 N N . LEU A 1 123 ? 16.766 -0.584 -7.391 1 89.38 123 LEU A N 1
ATOM 988 C CA . LEU A 1 123 ? 16 -1.769 -7.012 1 89.38 123 LEU A CA 1
ATOM 989 C C . LEU A 1 123 ? 15.266 -2.352 -8.211 1 89.38 123 LEU A C 1
ATOM 991 O O . LEU A 1 123 ? 15.266 -3.568 -8.414 1 89.38 123 LEU A O 1
ATOM 995 N N . ALA A 1 124 ? 14.727 -1.491 -9 1 88.31 124 ALA A N 1
ATOM 996 C CA . ALA A 1 124 ? 14.016 -1.93 -10.195 1 88.31 124 ALA A CA 1
ATOM 997 C C . ALA A 1 124 ? 14.961 -2.645 -11.164 1 88.31 124 ALA A C 1
ATOM 999 O O . ALA A 1 124 ? 14.617 -3.697 -11.703 1 88.31 124 ALA A O 1
ATOM 1000 N N . ALA A 1 125 ? 16.109 -2.066 -11.336 1 92.62 125 ALA A N 1
ATOM 1001 C CA . ALA A 1 125 ? 17.109 -2.654 -12.234 1 92.62 125 ALA A CA 1
ATOM 1002 C C . ALA A 1 125 ? 17.578 -4.012 -11.719 1 92.62 125 ALA A C 1
ATOM 1004 O O . ALA A 1 125 ? 17.672 -4.973 -12.492 1 92.62 125 ALA A O 1
ATOM 1005 N N . ALA A 1 126 ? 17.828 -4.066 -10.438 1 94.62 126 ALA A N 1
ATOM 1006 C CA . ALA A 1 126 ? 18.281 -5.32 -9.844 1 94.62 126 ALA A CA 1
ATOM 1007 C C . ALA A 1 126 ? 17.219 -6.414 -9.992 1 94.62 126 ALA A C 1
ATOM 1009 O O . ALA A 1 126 ? 17.547 -7.562 -10.289 1 94.62 126 ALA A O 1
ATOM 1010 N N . THR A 1 127 ? 15.977 -6.062 -9.789 1 94.31 127 THR A N 1
ATOM 1011 C CA . THR A 1 127 ? 14.875 -7.012 -9.898 1 94.31 127 THR A CA 1
ATOM 1012 C C . THR A 1 127 ? 14.727 -7.496 -11.344 1 94.31 127 THR A C 1
ATOM 1014 O O . THR A 1 127 ? 14.586 -8.695 -11.586 1 94.31 127 THR A O 1
ATOM 1017 N N . THR A 1 128 ? 14.82 -6.586 -12.25 1 94 128 THR A N 1
ATOM 1018 C CA . THR A 1 128 ? 14.68 -6.914 -13.664 1 94 128 THR A CA 1
ATOM 1019 C C . THR A 1 128 ? 15.812 -7.824 -14.117 1 94 128 THR A C 1
ATOM 1021 O O . THR A 1 128 ? 15.578 -8.828 -14.797 1 94 128 THR A O 1
ATOM 1024 N N . ASP A 1 129 ? 16.969 -7.426 -13.727 1 95.56 129 ASP A N 1
ATOM 1025 C CA . ASP A 1 129 ? 18.141 -8.211 -14.094 1 95.56 129 ASP A CA 1
ATOM 1026 C C . ASP A 1 129 ? 18.047 -9.633 -13.531 1 95.56 129 ASP A C 1
ATOM 1028 O O . ASP A 1 129 ? 18.359 -10.602 -14.227 1 95.56 129 ASP A O 1
ATOM 1032 N N . ARG A 1 130 ? 17.625 -9.734 -12.344 1 95.12 130 ARG A N 1
ATOM 1033 C CA . ARG A 1 130 ? 17.5 -11.047 -11.719 1 95.12 130 ARG A CA 1
ATOM 1034 C C . ARG A 1 130 ? 16.438 -11.883 -12.422 1 95.12 130 ARG A C 1
ATOM 1036 O O . ARG A 1 130 ? 16.641 -13.078 -12.664 1 95.12 130 ARG A O 1
ATOM 1043 N N . LEU A 1 131 ? 15.25 -11.305 -12.695 1 94.5 131 LEU A N 1
ATOM 1044 C CA . LEU A 1 131 ? 14.195 -12.016 -13.398 1 94.5 131 LEU A CA 1
ATOM 1045 C C . LEU A 1 131 ? 14.695 -12.539 -14.742 1 94.5 131 LEU A C 1
ATOM 1047 O O . LEU A 1 131 ? 14.398 -13.672 -15.117 1 94.5 131 LEU A O 1
ATOM 1051 N N . ARG A 1 132 ? 15.461 -11.703 -15.43 1 93.88 132 ARG A N 1
ATOM 1052 C CA . ARG A 1 132 ? 16.016 -12.094 -16.719 1 93.88 132 ARG A CA 1
ATOM 1053 C C . ARG A 1 132 ? 16.953 -13.289 -16.562 1 93.88 132 ARG A C 1
ATOM 1055 O O . ARG A 1 132 ? 16.828 -14.273 -17.297 1 93.88 132 ARG A O 1
ATOM 1062 N N . ARG A 1 133 ? 17.828 -13.258 -15.625 1 95.12 133 ARG A N 1
ATOM 1063 C CA . ARG A 1 133 ? 18.781 -14.344 -15.391 1 95.12 133 ARG A CA 1
ATOM 1064 C C . ARG A 1 133 ? 18.047 -15.625 -14.992 1 95.12 133 ARG A C 1
ATOM 1066 O O . ARG A 1 133 ? 18.406 -16.719 -15.445 1 95.12 133 ARG A O 1
ATOM 1073 N N . GLN A 1 134 ? 17.094 -15.484 -14.156 1 95.06 134 GLN A N 1
ATOM 1074 C CA . GLN A 1 134 ? 16.359 -16.656 -13.672 1 95.06 134 GLN A CA 1
ATOM 1075 C C . GLN A 1 134 ? 15.516 -17.281 -14.781 1 95.06 134 GLN A C 1
ATOM 1077 O O . GLN A 1 134 ? 15.344 -18.5 -14.82 1 95.06 134 GLN A O 1
ATOM 1082 N N . LYS A 1 135 ? 14.969 -16.438 -15.633 1 93.25 135 LYS A N 1
ATOM 1083 C CA . LYS A 1 135 ? 14.242 -16.969 -16.781 1 93.25 135 LYS A CA 1
ATOM 1084 C C . LYS A 1 135 ? 15.18 -17.734 -17.719 1 93.25 135 LYS A C 1
ATOM 1086 O O . LYS A 1 135 ? 14.82 -18.812 -18.203 1 93.25 135 LYS A O 1
ATOM 1091 N N . GLN A 1 136 ? 16.375 -17.188 -17.938 1 93.44 136 GLN A N 1
ATOM 1092 C CA . GLN A 1 136 ? 17.375 -17.844 -18.766 1 93.44 136 GLN A CA 1
ATOM 1093 C C . GLN A 1 136 ? 17.797 -19.188 -18.172 1 93.44 136 GLN A C 1
ATOM 1095 O O . GLN A 1 136 ? 18.094 -20.141 -18.891 1 93.44 136 GLN A O 1
ATOM 1100 N N . ALA A 1 137 ? 17.734 -19.312 -16.875 1 94.69 137 ALA A N 1
ATOM 1101 C CA . ALA A 1 137 ? 18.109 -20.531 -16.172 1 94.69 137 ALA A CA 1
ATOM 1102 C C . ALA A 1 137 ? 16.906 -21.453 -15.984 1 94.69 137 ALA A C 1
ATOM 1104 O O . ALA A 1 137 ? 16.984 -22.469 -15.289 1 94.69 137 ALA A O 1
ATOM 1105 N N . ASN A 1 138 ? 15.75 -21.016 -16.438 1 94.69 138 ASN A N 1
ATOM 1106 C CA . ASN A 1 138 ? 14.516 -21.781 -16.406 1 94.69 138 ASN A CA 1
ATOM 1107 C C . ASN A 1 138 ? 14.031 -22 -14.969 1 94.69 138 ASN A C 1
ATOM 1109 O O . ASN A 1 138 ? 13.547 -23.078 -14.633 1 94.69 138 ASN A O 1
ATOM 1113 N N . ARG A 1 139 ? 14.234 -21.016 -14.172 1 94.75 139 ARG A N 1
ATOM 1114 C CA . ARG A 1 139 ? 13.805 -21.094 -12.781 1 94.75 139 ARG A CA 1
ATOM 1115 C C . ARG A 1 139 ? 12.523 -20.297 -12.562 1 94.75 139 ARG A C 1
ATOM 1117 O O . ARG A 1 139 ? 11.844 -20.484 -11.547 1 94.75 139 ARG A O 1
ATOM 1124 N N . VAL A 1 140 ? 12.25 -19.438 -13.477 1 95 140 VAL A N 1
ATOM 1125 C CA . VAL A 1 140 ? 11.039 -18.625 -13.422 1 95 140 VAL A CA 1
ATOM 1126 C C . VAL A 1 140 ? 10.148 -18.938 -14.625 1 95 140 VAL A C 1
ATOM 1128 O O . VAL A 1 140 ? 10.641 -19.219 -15.719 1 95 140 VAL A O 1
ATOM 1131 N N . ARG A 1 141 ? 8.883 -18.953 -14.383 1 94.38 141 ARG A N 1
ATOM 1132 C CA . ARG A 1 141 ? 7.934 -19.266 -15.445 1 94.38 141 ARG A CA 1
ATOM 1133 C C . ARG A 1 141 ? 8.133 -18.359 -16.656 1 94.38 141 ARG A C 1
ATOM 1135 O O . ARG A 1 141 ? 8.461 -17.172 -16.484 1 94.38 141 ARG A O 1
ATOM 1142 N N . ASP A 1 142 ? 7.832 -18.875 -17.891 1 91.69 142 ASP A N 1
ATOM 1143 C CA . ASP A 1 142 ? 8.102 -18.141 -19.125 1 91.69 142 ASP A CA 1
ATOM 1144 C C . ASP A 1 142 ? 6.809 -17.828 -19.875 1 91.69 142 ASP A C 1
ATOM 1146 O O . ASP A 1 142 ? 6.836 -17.219 -20.953 1 91.69 142 ASP A O 1
ATOM 1150 N N . ASP A 1 143 ? 5.68 -18.156 -19.328 1 94.38 143 ASP A N 1
ATOM 1151 C CA . ASP A 1 143 ? 4.395 -17.906 -19.969 1 94.38 143 ASP A CA 1
ATOM 1152 C C . ASP A 1 143 ? 3.854 -16.531 -19.594 1 94.38 143 ASP A C 1
ATOM 1154 O O . ASP A 1 143 ? 2.805 -16.109 -20.094 1 94.38 143 ASP A O 1
ATOM 1158 N N . VAL A 1 144 ? 4.586 -15.805 -18.688 1 95.75 144 VAL A N 1
ATOM 1159 C CA . VAL A 1 144 ? 4.223 -14.453 -18.281 1 95.75 144 VAL A CA 1
ATOM 1160 C C . VAL A 1 144 ? 5.352 -13.484 -18.641 1 95.75 144 VAL A C 1
ATOM 1162 O O . VAL A 1 144 ? 6.52 -13.75 -18.328 1 95.75 144 VAL A O 1
ATOM 1165 N N . PRO A 1 145 ? 4.992 -12.359 -19.328 1 95.44 145 PRO A N 1
ATOM 1166 C CA . PRO A 1 145 ? 6.031 -11.383 -19.672 1 95.44 145 PRO A CA 1
ATOM 1167 C C . PRO A 1 145 ? 6.785 -10.875 -18.438 1 95.44 145 PRO A C 1
ATOM 1169 O O . PRO A 1 145 ? 6.195 -10.719 -17.375 1 95.44 145 PRO A O 1
ATOM 1172 N N . SER A 1 146 ? 8.109 -10.547 -18.609 1 94.25 146 SER A N 1
ATOM 1173 C CA . SER A 1 146 ? 8.969 -10.141 -17.516 1 94.25 146 SER A CA 1
ATOM 1174 C C . SER A 1 146 ? 8.477 -8.844 -16.875 1 94.25 146 SER A C 1
ATOM 1176 O O . SER A 1 146 ? 8.594 -8.664 -15.656 1 94.25 146 SER A O 1
ATOM 1178 N N . ASP A 1 147 ? 7.957 -7.973 -17.656 1 94.81 147 ASP A N 1
ATOM 1179 C CA . ASP A 1 147 ? 7.477 -6.703 -17.125 1 94.81 147 ASP A CA 1
ATOM 1180 C C . ASP A 1 147 ? 6.254 -6.91 -16.234 1 94.81 147 ASP A C 1
ATOM 1182 O O . ASP A 1 147 ? 6.066 -6.191 -15.242 1 94.81 147 ASP A O 1
ATOM 1186 N N . VAL A 1 148 ? 5.434 -7.906 -16.531 1 97 148 VAL A N 1
ATOM 1187 C CA . VAL A 1 148 ? 4.285 -8.25 -15.695 1 97 148 VAL A CA 1
ATOM 1188 C C . VAL A 1 148 ? 4.758 -8.883 -14.391 1 97 148 VAL A C 1
ATOM 1190 O O . VAL A 1 148 ? 4.262 -8.555 -13.312 1 97 148 VAL A O 1
ATOM 1193 N N . LEU A 1 149 ? 5.777 -9.742 -14.508 1 97.12 149 LEU A N 1
ATOM 1194 C CA . LEU A 1 149 ? 6.332 -10.367 -13.312 1 97.12 149 LEU A CA 1
ATOM 1195 C C . LEU A 1 149 ? 6.945 -9.328 -12.383 1 97.12 149 LEU A C 1
ATOM 1197 O O . LEU A 1 149 ? 6.758 -9.383 -11.164 1 97.12 149 LEU A O 1
ATOM 1201 N N . ARG A 1 150 ? 7.617 -8.414 -12.945 1 95.5 150 ARG A N 1
ATOM 1202 C CA . ARG A 1 150 ? 8.203 -7.34 -12.148 1 95.5 150 ARG A CA 1
ATOM 1203 C C . ARG A 1 150 ? 7.125 -6.5 -11.477 1 95.5 150 ARG A C 1
ATOM 1205 O O . ARG A 1 150 ? 7.203 -6.219 -10.281 1 95.5 150 ARG A O 1
ATOM 1212 N N . CYS A 1 151 ? 6.152 -6.125 -12.203 1 96.38 151 CYS A N 1
ATOM 1213 C CA . CYS A 1 151 ? 5.043 -5.348 -11.664 1 96.38 151 CYS A CA 1
ATOM 1214 C C . CYS A 1 151 ? 4.352 -6.098 -10.531 1 96.38 151 CYS A C 1
ATOM 1216 O O . CYS A 1 151 ? 3.992 -5.504 -9.516 1 96.38 151 CYS A O 1
ATOM 1218 N N . TYR A 1 152 ? 4.188 -7.398 -10.789 1 98.38 152 TYR A N 1
ATOM 1219 C CA . TYR A 1 152 ? 3.59 -8.258 -9.773 1 98.38 152 TYR A CA 1
ATOM 1220 C C . TYR A 1 152 ? 4.402 -8.219 -8.484 1 98.38 152 TYR A C 1
ATOM 1222 O O . TYR A 1 152 ? 3.848 -8.023 -7.402 1 98.38 152 TYR A O 1
ATOM 1230 N N . LEU A 1 153 ? 5.664 -8.352 -8.547 1 97.62 153 LEU A N 1
ATOM 1231 C CA . LEU A 1 153 ? 6.527 -8.367 -7.371 1 97.62 153 LEU A CA 1
ATOM 1232 C C . LEU A 1 153 ? 6.555 -7 -6.695 1 97.62 153 LEU A C 1
ATOM 1234 O O . LEU A 1 153 ? 6.559 -6.91 -5.465 1 97.62 153 LEU A O 1
ATOM 1238 N N . ASP A 1 154 ? 6.535 -5.941 -7.469 1 94.75 154 ASP A N 1
ATOM 1239 C CA . ASP A 1 154 ? 6.453 -4.594 -6.91 1 94.75 154 ASP A CA 1
ATOM 1240 C C . ASP A 1 154 ? 5.145 -4.391 -6.152 1 94.75 154 ASP A C 1
ATOM 1242 O O . ASP A 1 154 ? 5.129 -3.809 -5.066 1 94.75 154 ASP A O 1
ATOM 1246 N N . LEU A 1 155 ? 4.098 -4.82 -6.762 1 96.94 155 LEU A N 1
ATOM 1247 C CA . LEU A 1 155 ? 2.781 -4.746 -6.137 1 96.94 155 LEU A CA 1
ATOM 1248 C C . LEU A 1 155 ? 2.764 -5.512 -4.816 1 96.94 155 LEU A C 1
ATOM 1250 O O . LEU A 1 155 ? 2.236 -5.023 -3.816 1 96.94 155 LEU A O 1
ATOM 1254 N N . VAL A 1 156 ? 3.33 -6.668 -4.773 1 98.12 156 VAL A N 1
ATOM 1255 C CA . VAL A 1 156 ? 3.402 -7.484 -3.566 1 98.12 156 VAL A CA 1
ATOM 1256 C C . VAL A 1 156 ? 4.223 -6.762 -2.502 1 98.12 156 VAL A C 1
ATOM 1258 O O . VAL A 1 156 ? 3.852 -6.742 -1.326 1 98.12 156 VAL A O 1
ATOM 1261 N N . LEU A 1 157 ? 5.316 -6.152 -2.922 1 95.88 157 LEU A N 1
ATOM 1262 C CA . LEU A 1 157 ? 6.137 -5.391 -1.987 1 95.88 157 LEU A CA 1
ATOM 1263 C C . LEU A 1 157 ? 5.332 -4.266 -1.347 1 95.88 157 LEU A C 1
ATOM 1265 O O . LEU A 1 157 ? 5.332 -4.113 -0.123 1 95.88 157 LEU A O 1
ATOM 1269 N N . ASP A 1 158 ? 4.633 -3.531 -2.146 1 93.44 158 ASP A N 1
ATOM 1270 C CA . ASP A 1 158 ? 3.805 -2.445 -1.631 1 93.44 158 ASP A CA 1
ATOM 1271 C C . ASP A 1 158 ? 2.732 -2.977 -0.68 1 93.44 158 ASP A C 1
ATOM 1273 O O . ASP A 1 158 ? 2.49 -2.393 0.379 1 93.44 158 ASP A O 1
ATOM 1277 N N . GLY A 1 159 ? 2.076 -4.062 -1.091 1 95.81 159 GLY A N 1
ATOM 1278 C CA . GLY A 1 159 ? 1.078 -4.672 -0.225 1 95.81 159 GLY A CA 1
ATOM 1279 C C . GLY A 1 159 ? 1.649 -5.16 1.092 1 95.81 159 GLY A C 1
ATOM 1280 O O . GLY A 1 159 ? 1.015 -5.023 2.141 1 95.81 159 GLY A O 1
ATOM 1281 N N . LEU A 1 160 ? 2.832 -5.742 1.031 1 96.5 160 LEU A N 1
ATOM 1282 C CA . LEU A 1 160 ? 3.502 -6.23 2.232 1 96.5 160 LEU A CA 1
ATOM 1283 C C . LEU A 1 160 ? 3.793 -5.082 3.193 1 96.5 160 LEU A C 1
ATOM 1285 O O . LEU A 1 160 ? 3.553 -5.199 4.398 1 96.5 160 LEU A O 1
ATOM 1289 N N . LEU A 1 161 ? 4.273 -3.986 2.658 1 92.19 161 LEU A N 1
ATOM 1290 C CA . LEU A 1 161 ? 4.551 -2.809 3.473 1 92.19 161 LEU A CA 1
ATOM 1291 C C . LEU A 1 161 ? 3.279 -2.285 4.129 1 92.19 161 LEU A C 1
ATOM 1293 O O . LEU A 1 161 ? 3.279 -1.953 5.316 1 92.19 161 LEU A O 1
ATOM 1297 N N . ALA A 1 162 ? 2.223 -2.252 3.367 1 92.06 162 ALA A N 1
ATOM 1298 C CA . ALA A 1 162 ? 0.944 -1.783 3.896 1 92.06 162 ALA A CA 1
ATOM 1299 C C . ALA A 1 162 ? 0.456 -2.684 5.027 1 92.06 162 ALA A C 1
ATOM 1301 O O . ALA A 1 162 ? 0.021 -2.195 6.074 1 92.06 162 ALA A O 1
ATOM 1302 N N . ARG A 1 163 ? 0.554 -3.977 4.852 1 93.31 163 ARG A N 1
ATOM 1303 C CA . ARG A 1 163 ? 0.089 -4.93 5.852 1 93.31 163 ARG A CA 1
ATOM 1304 C C . ARG A 1 163 ? 0.956 -4.875 7.105 1 93.31 163 ARG A C 1
ATOM 1306 O O . ARG A 1 163 ? 0.442 -4.918 8.227 1 93.31 163 ARG A O 1
ATOM 1313 N N . LEU A 1 164 ? 2.234 -4.754 6.895 1 92 164 LEU A N 1
ATOM 1314 C CA . LEU A 1 164 ? 3.135 -4.617 8.031 1 92 164 LEU A CA 1
ATOM 1315 C C . LEU A 1 164 ? 2.822 -3.348 8.82 1 92 164 LEU A C 1
ATOM 1317 O O . LEU A 1 164 ? 2.76 -3.377 10.055 1 92 164 LEU A O 1
ATOM 1321 N N . ALA A 1 165 ? 2.646 -2.273 8.109 1 87.81 165 ALA A N 1
ATOM 1322 C CA . ALA A 1 165 ? 2.367 -0.985 8.742 1 87.81 165 ALA A CA 1
ATOM 1323 C C . ALA A 1 165 ? 1.081 -1.042 9.562 1 87.81 165 ALA A C 1
ATOM 1325 O O . ALA A 1 165 ? 0.956 -0.358 10.578 1 87.81 165 ALA A O 1
ATOM 1326 N N . SER A 1 166 ? 0.142 -1.918 9.109 1 87.12 166 SER A N 1
ATOM 1327 C CA . SER A 1 166 ? -1.144 -1.992 9.797 1 87.12 166 SER A CA 1
ATOM 1328 C C . SER A 1 166 ? -1.13 -3.062 10.883 1 87.12 166 SER A C 1
ATOM 1330 O O . SER A 1 166 ? -2.145 -3.299 11.539 1 87.12 166 SER A O 1
ATOM 1332 N N . GLY A 1 167 ? -0.013 -3.812 10.984 1 87.69 167 GLY A N 1
ATOM 1333 C CA . GLY A 1 167 ? 0.148 -4.711 12.117 1 87.69 167 GLY A CA 1
ATOM 1334 C C . GLY A 1 167 ? -0.189 -6.152 11.781 1 87.69 167 GLY A C 1
ATOM 1335 O O . GLY A 1 167 ? -0.487 -6.945 12.68 1 87.69 167 GLY A O 1
ATOM 1336 N N . GLU A 1 168 ? -0.19 -6.523 10.539 1 91.44 168 GLU A N 1
ATOM 1337 C CA . GLU A 1 168 ? -0.43 -7.91 10.156 1 91.44 168 GLU A CA 1
ATOM 1338 C C . GLU A 1 168 ? 0.632 -8.836 10.742 1 91.44 168 GLU A C 1
ATOM 1340 O O . GLU A 1 168 ? 1.782 -8.43 10.922 1 91.44 168 GLU A O 1
ATOM 1345 N N . ASP A 1 169 ? 0.224 -10.047 11.008 1 93.31 169 ASP A N 1
ATOM 1346 C CA . ASP A 1 169 ? 1.12 -11.07 11.547 1 93.31 169 ASP A CA 1
ATOM 1347 C C . ASP A 1 169 ? 2.215 -11.422 10.539 1 93.31 169 ASP A C 1
ATOM 1349 O O . ASP A 1 169 ? 1.928 -11.93 9.453 1 93.31 169 ASP A O 1
ATOM 1353 N N . PRO A 1 170 ? 3.49 -11.258 10.945 1 94.69 170 PRO A N 1
ATOM 1354 C CA . PRO A 1 170 ? 4.586 -11.555 10.016 1 94.69 170 PRO A CA 1
ATOM 1355 C C . PRO A 1 170 ? 4.617 -13.023 9.594 1 94.69 170 PRO A C 1
ATOM 1357 O O . PRO A 1 170 ? 5.043 -13.344 8.484 1 94.69 170 PRO A O 1
ATOM 1360 N N . GLN A 1 171 ? 4.188 -13.922 10.453 1 95.94 171 GLN A N 1
ATOM 1361 C CA . GLN A 1 171 ? 4.18 -15.328 10.094 1 95.94 171 GLN A CA 1
ATOM 1362 C C . GLN A 1 171 ? 3.195 -15.602 8.953 1 95.94 171 GLN A C 1
ATOM 1364 O O . GLN A 1 171 ? 3.484 -16.391 8.047 1 95.94 171 GLN A O 1
ATOM 1369 N N . ARG A 1 172 ? 2.068 -15.023 9.008 1 97.25 172 ARG A N 1
ATOM 1370 C CA . ARG A 1 172 ? 1.093 -15.148 7.93 1 97.25 172 ARG A CA 1
ATOM 1371 C C . ARG A 1 172 ? 1.624 -14.531 6.637 1 97.25 172 ARG A C 1
ATOM 1373 O O . ARG A 1 172 ? 1.446 -15.102 5.559 1 97.25 172 ARG A O 1
ATOM 1380 N N . LEU A 1 173 ? 2.336 -13.43 6.797 1 98.06 173 LEU A N 1
ATOM 1381 C CA . LEU A 1 173 ? 2.92 -12.773 5.633 1 98.06 173 LEU A CA 1
ATOM 1382 C C . LEU A 1 173 ? 4.02 -13.633 5.016 1 98.06 173 LEU A C 1
ATOM 1384 O O . LEU A 1 173 ? 4.203 -13.633 3.797 1 98.06 173 LEU A O 1
ATOM 1388 N N . ALA A 1 174 ? 4.746 -14.344 5.898 1 98.38 174 ALA A N 1
ATOM 1389 C CA . ALA A 1 174 ? 5.754 -15.266 5.387 1 98.38 174 ALA A CA 1
ATOM 1390 C C . ALA A 1 174 ? 5.113 -16.375 4.547 1 98.38 174 ALA A C 1
ATOM 1392 O O . ALA A 1 174 ? 5.637 -16.734 3.488 1 98.38 174 ALA A O 1
ATOM 1393 N N . ALA A 1 175 ? 3.984 -16.844 4.992 1 98.44 175 ALA A N 1
ATOM 1394 C CA . ALA A 1 175 ? 3.252 -17.859 4.238 1 98.44 175 ALA A CA 1
ATOM 1395 C C . ALA A 1 175 ? 2.744 -17.297 2.914 1 98.44 175 ALA A C 1
ATOM 1397 O O . ALA A 1 175 ? 2.727 -18 1.899 1 98.44 175 ALA A O 1
ATOM 1398 N N . VAL A 1 176 ? 2.352 -16.047 2.893 1 98.62 176 VAL A N 1
ATOM 1399 C CA . VAL A 1 176 ? 1.925 -15.367 1.67 1 98.62 176 VAL A CA 1
ATOM 1400 C C . VAL A 1 176 ? 3.092 -15.289 0.687 1 98.62 176 VAL A C 1
ATOM 1402 O O . VAL A 1 176 ? 2.922 -15.547 -0.507 1 98.62 176 VAL A O 1
ATOM 1405 N N . LEU A 1 177 ? 4.277 -14.984 1.22 1 98.56 177 LEU A N 1
ATOM 1406 C CA . LEU A 1 177 ? 5.441 -14.883 0.344 1 98.56 177 LEU A CA 1
ATOM 1407 C C . LEU A 1 177 ? 5.781 -16.25 -0.256 1 98.56 177 LEU A C 1
ATOM 1409 O O . LEU A 1 177 ? 6.246 -16.328 -1.396 1 98.56 177 LEU A O 1
ATOM 1413 N N . ASP A 1 178 ? 5.543 -17.359 0.505 1 98.06 178 ASP A N 1
ATOM 1414 C CA . ASP A 1 178 ? 5.711 -18.688 -0.065 1 98.06 178 ASP A CA 1
ATOM 1415 C C . ASP A 1 178 ? 4.793 -18.891 -1.267 1 98.06 178 ASP A C 1
ATOM 1417 O O . ASP A 1 178 ? 5.211 -19.438 -2.293 1 98.06 178 ASP A O 1
ATOM 1421 N N . LEU A 1 179 ? 3.584 -18.469 -1.108 1 97.5 179 LEU A N 1
ATOM 1422 C CA . LEU A 1 179 ? 2.609 -18.578 -2.189 1 97.5 179 LEU A CA 1
ATOM 1423 C C . LEU A 1 179 ? 3.043 -17.75 -3.396 1 97.5 179 LEU A C 1
ATOM 1425 O O . LEU A 1 179 ? 2.975 -18.219 -4.531 1 97.5 179 LEU A O 1
ATOM 1429 N N . VAL A 1 180 ? 3.516 -16.516 -3.188 1 98.25 180 VAL A N 1
ATOM 1430 C CA . VAL A 1 180 ? 3.982 -15.625 -4.25 1 98.25 180 VAL A CA 1
ATOM 1431 C C . VAL A 1 180 ? 5.172 -16.266 -4.965 1 98.25 180 VAL A C 1
ATOM 1433 O O . VAL A 1 180 ? 5.215 -16.297 -6.199 1 98.25 180 VAL A O 1
ATOM 1436 N N . GLU A 1 181 ? 6.105 -16.75 -4.16 1 97.12 181 GLU A N 1
ATOM 1437 C CA . GLU A 1 181 ? 7.301 -17.359 -4.738 1 97.12 181 GLU A CA 1
ATOM 1438 C C . GLU A 1 181 ? 6.945 -18.547 -5.629 1 97.12 181 GLU A C 1
ATOM 1440 O O . GLU A 1 181 ? 7.469 -18.672 -6.734 1 97.12 181 GLU A O 1
ATOM 1445 N N . ASN A 1 182 ? 6.035 -19.391 -5.164 1 95.5 182 ASN A N 1
ATOM 1446 C CA . ASN A 1 182 ? 5.609 -20.547 -5.941 1 95.5 182 ASN A CA 1
ATOM 1447 C C . ASN A 1 182 ? 4.906 -20.125 -7.23 1 95.5 182 ASN A C 1
ATOM 1449 O O . ASN A 1 182 ? 4.996 -20.828 -8.242 1 95.5 182 ASN A O 1
ATOM 1453 N N . SER A 1 183 ? 4.246 -18.984 -7.207 1 95.81 183 SER A N 1
ATOM 1454 C CA . SER A 1 183 ? 3.486 -18.531 -8.367 1 95.81 183 SER A CA 1
ATOM 1455 C C . SER A 1 183 ? 4.41 -18.016 -9.469 1 95.81 183 SER A C 1
ATOM 1457 O O . SER A 1 183 ? 3.998 -17.891 -10.625 1 95.81 183 SER A O 1
ATOM 1459 N N . VAL A 1 184 ? 5.645 -17.641 -9.086 1 96.19 184 VAL A N 1
ATOM 1460 C CA . VAL A 1 184 ? 6.555 -17.094 -10.086 1 96.19 184 VAL A CA 1
ATOM 1461 C C . VAL A 1 184 ? 7.523 -18.172 -10.562 1 96.19 184 VAL A C 1
ATOM 1463 O O . VAL A 1 184 ? 8.172 -18.016 -11.602 1 96.19 184 VAL A O 1
ATOM 1466 N N . ARG A 1 185 ? 7.625 -19.172 -9.805 1 93.06 185 ARG A N 1
ATOM 1467 C CA . ARG A 1 185 ? 8.562 -20.234 -10.141 1 93.06 185 ARG A CA 1
ATOM 1468 C C . ARG A 1 185 ? 8.039 -21.094 -11.289 1 93.06 185 ARG A C 1
ATOM 1470 O O . ARG A 1 185 ? 6.832 -21.141 -11.531 1 93.06 185 ARG A O 1
ATOM 1477 N N . ARG A 1 186 ? 8.938 -21.688 -12.047 1 84.75 186 ARG A N 1
ATOM 1478 C CA . ARG A 1 186 ? 8.57 -22.641 -13.078 1 84.75 186 ARG A CA 1
ATOM 1479 C C . ARG A 1 186 ? 8.117 -23.969 -12.461 1 84.75 186 ARG A C 1
ATOM 1481 O O . ARG A 1 186 ? 8.719 -24.438 -11.492 1 84.75 186 ARG A O 1
ATOM 1488 N N . SER A 1 187 ? 6.742 -24.391 -12.781 1 65 187 SER A N 1
ATOM 1489 C CA . SER A 1 187 ? 6.281 -25.703 -12.375 1 65 187 SER A CA 1
ATOM 1490 C C . SER A 1 187 ? 7.184 -26.797 -12.93 1 65 187 SER A C 1
ATOM 1492 O O . SER A 1 187 ? 7.762 -26.641 -14.008 1 65 187 SER A O 1
ATOM 1494 N N . MET B 1 1 ? -42.25 11.797 12.25 1 46.97 1 MET B N 1
ATOM 1495 C CA . MET B 1 1 ? -41.344 12.641 11.508 1 46.97 1 MET B CA 1
ATOM 1496 C C . MET B 1 1 ? -41.344 12.281 10.023 1 46.97 1 MET B C 1
ATOM 1498 O O . MET B 1 1 ? -41.062 11.133 9.664 1 46.97 1 MET B O 1
ATOM 1502 N N . PRO B 1 2 ? -41.938 12.898 9.086 1 58.72 2 PRO B N 1
ATOM 1503 C CA . PRO B 1 2 ? -42.469 12.391 7.82 1 58.72 2 PRO B CA 1
ATOM 1504 C C . PRO B 1 2 ? -41.406 11.836 6.895 1 58.72 2 PRO B C 1
ATOM 1506 O O . PRO B 1 2 ? -40.219 12.18 7.035 1 58.72 2 PRO B O 1
ATOM 1509 N N . LYS B 1 3 ? -41.812 10.867 6.133 1 58.47 3 LYS B N 1
ATOM 1510 C CA . LYS B 1 3 ? -41.094 10.133 5.102 1 58.4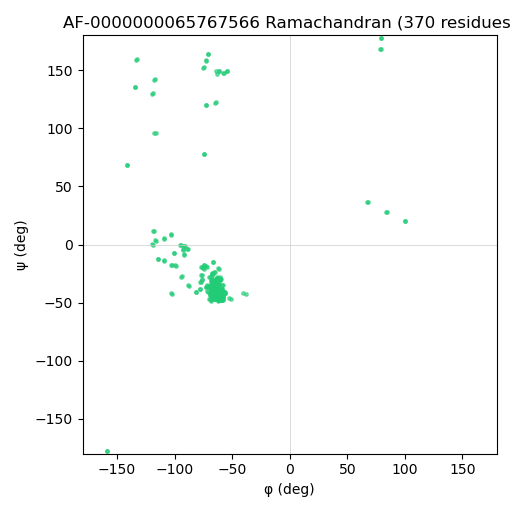7 3 LYS B CA 1
ATOM 1511 C C . LYS B 1 3 ? -40.219 11.07 4.266 1 58.47 3 LYS B C 1
ATOM 1513 O O . LYS B 1 3 ? -39.094 10.734 3.924 1 58.47 3 LYS B O 1
ATOM 1518 N N . VAL B 1 4 ? -40.719 12.164 3.941 1 63.34 4 VAL B N 1
ATOM 1519 C CA . VAL B 1 4 ? -40.031 13.203 3.184 1 63.34 4 VAL B CA 1
ATOM 1520 C C . VAL B 1 4 ? -38.781 13.664 3.951 1 63.34 4 VAL B C 1
ATOM 1522 O O . VAL B 1 4 ? -37.719 13.875 3.361 1 63.34 4 VAL B O 1
ATOM 1525 N N . SER B 1 5 ? -38.875 13.562 5.344 1 76.31 5 SER B N 1
ATOM 1526 C CA . SER B 1 5 ? -37.781 14.023 6.195 1 76.31 5 SER B CA 1
ATOM 1527 C C . SER B 1 5 ? -36.625 13.039 6.18 1 76.31 5 SER B C 1
ATOM 1529 O O . SER B 1 5 ? -35.469 13.445 6.074 1 76.31 5 SER B O 1
ATOM 1531 N N . GLU B 1 6 ? -37.062 11.797 5.973 1 79.19 6 GLU B N 1
ATOM 1532 C CA . GLU B 1 6 ? -36.031 10.781 5.961 1 79.19 6 GLU B CA 1
ATOM 1533 C C . GLU B 1 6 ? -35.281 10.773 4.637 1 79.19 6 GLU B C 1
ATOM 1535 O O . GLU B 1 6 ? -34.062 10.578 4.605 1 79.19 6 GLU B O 1
ATOM 1540 N N . ASP B 1 7 ? -36.031 10.984 3.633 1 83.19 7 ASP B N 1
ATOM 1541 C CA . ASP B 1 7 ? -35.438 11.023 2.301 1 83.19 7 ASP B CA 1
ATOM 1542 C C . ASP B 1 7 ? -34.469 12.203 2.162 1 83.19 7 ASP B C 1
ATOM 1544 O O . ASP B 1 7 ? -33.406 12.086 1.54 1 83.19 7 ASP B O 1
ATOM 1548 N N . HIS B 1 8 ? -34.938 13.289 2.721 1 82 8 HIS B N 1
ATOM 1549 C CA . HIS B 1 8 ? -34.094 14.477 2.68 1 82 8 HIS B CA 1
ATOM 1550 C C . HIS B 1 8 ? -32.812 14.266 3.471 1 82 8 HIS B C 1
ATOM 1552 O O . HIS B 1 8 ? -31.734 14.664 3.029 1 82 8 HIS B O 1
ATOM 1558 N N . LEU B 1 9 ? -32.969 13.617 4.613 1 83.56 9 LEU B N 1
ATOM 1559 C CA . LEU B 1 9 ? -31.812 13.328 5.441 1 83.56 9 LEU B CA 1
ATOM 1560 C C . LEU B 1 9 ? -30.844 12.383 4.727 1 83.56 9 LEU B C 1
ATOM 1562 O O . LEU B 1 9 ? -29.625 12.578 4.766 1 83.56 9 LEU B O 1
ATOM 1566 N N . ALA B 1 10 ? -31.484 11.469 4.051 1 87.31 10 ALA B N 1
ATOM 1567 C CA . ALA B 1 10 ? -30.672 10.508 3.307 1 87.31 10 ALA B CA 1
ATOM 1568 C C . ALA B 1 10 ? -29.969 11.172 2.125 1 87.31 10 ALA B C 1
ATOM 1570 O O . ALA B 1 10 ? -28.828 10.859 1.817 1 87.31 10 ALA B O 1
ATOM 1571 N N . ALA B 1 11 ? -30.625 12.055 1.528 1 89.31 11 ALA B N 1
ATOM 1572 C CA . ALA B 1 11 ? -30.047 12.773 0.4 1 89.31 11 ALA B CA 1
ATOM 1573 C C . ALA B 1 11 ? -28.891 13.664 0.853 1 89.31 11 ALA B C 1
ATOM 1575 O O . ALA B 1 11 ? -27.859 13.742 0.179 1 89.31 11 ALA B O 1
ATOM 1576 N N . ARG B 1 12 ? -29.062 14.25 1.99 1 90.56 12 ARG B N 1
ATOM 1577 C CA . ARG B 1 12 ? -28.016 15.102 2.543 1 90.56 12 ARG B CA 1
ATOM 1578 C C . ARG B 1 12 ? -26.797 14.273 2.949 1 90.56 12 ARG B C 1
ATOM 1580 O O . ARG B 1 12 ? -25.656 14.672 2.701 1 90.56 12 ARG B O 1
ATOM 1587 N N . ARG B 1 13 ? -27.125 13.227 3.514 1 92.19 13 ARG B N 1
ATOM 1588 C CA . ARG B 1 13 ? -26.047 12.32 3.898 1 92.19 13 ARG B CA 1
ATOM 1589 C C . ARG B 1 13 ? -25.234 11.875 2.68 1 92.19 13 ARG B C 1
ATOM 1591 O O . ARG B 1 13 ? -24.016 11.859 2.715 1 92.19 13 ARG B O 1
ATOM 1598 N N . ARG B 1 14 ? -25.922 11.594 1.608 1 92.62 14 ARG B N 1
ATOM 1599 C CA . ARG B 1 14 ? -25.25 11.172 0.375 1 92.62 14 ARG B CA 1
ATOM 1600 C C . ARG B 1 14 ? -24.422 12.305 -0.211 1 92.62 14 ARG B C 1
ATOM 1602 O O . ARG B 1 14 ? -23.312 12.078 -0.701 1 92.62 14 ARG B O 1
ATOM 1609 N N . GLN B 1 15 ? -24.906 13.398 -0.164 1 93.56 15 GLN B N 1
ATOM 1610 C CA . GLN B 1 15 ? -24.172 14.57 -0.646 1 93.56 15 GLN B CA 1
ATOM 1611 C C . GLN B 1 15 ? -22.891 14.781 0.151 1 93.56 15 GLN B C 1
ATOM 1613 O O . GLN B 1 15 ? -21.828 15.055 -0.425 1 93.56 15 GLN B O 1
ATOM 1618 N N . ILE B 1 16 ? -23.016 14.648 1.422 1 95.88 16 ILE B N 1
ATOM 1619 C CA . ILE B 1 16 ? -21.859 14.828 2.295 1 95.88 16 ILE B CA 1
ATOM 1620 C C . ILE B 1 16 ? -20.797 13.773 1.979 1 95.88 16 ILE B C 1
ATOM 1622 O O . ILE B 1 16 ? -19.625 14.086 1.815 1 95.88 16 ILE B O 1
ATOM 1626 N N . LEU B 1 17 ? -21.25 12.57 1.797 1 94.12 17 LEU B N 1
ATOM 1627 C CA . LEU B 1 17 ? -20.312 11.484 1.555 1 94.12 17 LEU B CA 1
ATOM 1628 C C . LEU B 1 17 ? -19.656 11.625 0.189 1 94.12 17 LEU B C 1
ATOM 1630 O O . LEU B 1 17 ? -18.453 11.375 0.046 1 94.12 17 LEU B O 1
ATOM 1634 N N . ASP B 1 18 ? -20.359 12.109 -0.786 1 93.81 18 ASP B N 1
ATOM 1635 C CA . ASP B 1 18 ? -19.812 12.305 -2.119 1 93.81 18 ASP B CA 1
ATOM 1636 C C . ASP B 1 18 ? -18.75 13.406 -2.111 1 93.81 18 ASP B C 1
ATOM 1638 O O . ASP B 1 18 ? -17.688 13.25 -2.703 1 93.81 18 ASP B O 1
ATOM 1642 N N . GLY B 1 19 ? -19.078 14.469 -1.459 1 94.5 19 GLY B N 1
ATOM 1643 C CA . GLY B 1 19 ? -18.109 15.547 -1.326 1 94.5 19 GLY B CA 1
ATOM 1644 C C . GLY B 1 19 ? -16.875 15.148 -0.537 1 94.5 19 GLY B C 1
ATOM 1645 O O . GLY B 1 19 ? -15.75 15.516 -0.896 1 94.5 19 GLY B O 1
ATOM 1646 N N . ALA B 1 20 ? -17.109 14.383 0.552 1 94.94 20 ALA B N 1
ATOM 1647 C CA . ALA B 1 20 ? -15.992 13.898 1.365 1 94.94 20 ALA B CA 1
ATOM 1648 C C . ALA B 1 20 ? -15.07 13 0.55 1 94.94 20 ALA B C 1
ATOM 1650 O O . ALA B 1 20 ? -13.844 13.086 0.67 1 94.94 20 ALA B O 1
ATOM 1651 N N . ARG B 1 21 ? -15.664 12.188 -0.303 1 92.94 21 ARG B N 1
ATOM 1652 C CA . ARG B 1 21 ? -14.891 11.312 -1.174 1 92.94 21 ARG B CA 1
ATOM 1653 C C . ARG B 1 21 ? -13.938 12.109 -2.055 1 92.94 21 ARG B C 1
ATOM 1655 O O . ARG B 1 21 ? -12.758 11.773 -2.166 1 92.94 21 ARG B O 1
ATOM 1662 N N . ARG B 1 22 ? -14.398 13.117 -2.598 1 93.19 22 ARG B N 1
ATOM 1663 C CA . ARG B 1 22 ? -13.578 13.953 -3.469 1 93.19 22 ARG B CA 1
ATOM 1664 C C . ARG B 1 22 ? -12.469 14.641 -2.682 1 93.19 22 ARG B C 1
ATOM 1666 O O . ARG B 1 22 ? -11.328 14.703 -3.139 1 93.19 22 AR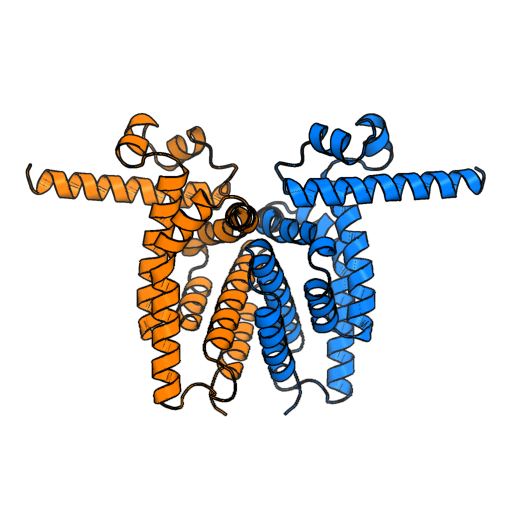G B O 1
ATOM 1673 N N . CYS B 1 23 ? -12.852 15.094 -1.518 1 95 23 CYS B N 1
ATOM 1674 C CA . CYS B 1 23 ? -11.883 15.797 -0.683 1 95 23 CYS B CA 1
ATOM 1675 C C . CYS B 1 23 ? -10.766 14.867 -0.239 1 95 23 CYS B C 1
ATOM 1677 O O . CYS B 1 23 ? -9.586 15.195 -0.372 1 95 23 CYS B O 1
ATOM 1679 N N . PHE B 1 24 ? -11.117 13.664 0.229 1 92.75 24 PHE B N 1
ATOM 1680 C CA . PHE B 1 24 ? -10.133 12.695 0.681 1 92.75 24 PHE B CA 1
ATOM 1681 C C . PHE B 1 24 ? -9.297 12.188 -0.488 1 92.75 24 PHE B C 1
ATOM 1683 O O . PHE B 1 24 ? -8.094 11.938 -0.337 1 92.75 24 PHE B O 1
ATOM 1690 N N . ALA B 1 25 ? -9.914 12.062 -1.634 1 89.88 25 ALA B N 1
ATOM 1691 C CA . ALA B 1 25 ? -9.172 11.633 -2.818 1 89.88 25 ALA B CA 1
ATOM 1692 C C . ALA B 1 25 ? -8.117 12.664 -3.215 1 89.88 25 ALA B C 1
ATOM 1694 O O . ALA B 1 25 ? -7 12.305 -3.586 1 89.88 25 ALA B O 1
ATOM 1695 N N . GLU B 1 26 ? -8.469 13.898 -3.049 1 88.81 26 GLU B N 1
ATOM 1696 C CA . GLU B 1 26 ? -7.602 14.984 -3.494 1 88.81 26 GLU B CA 1
ATOM 1697 C C . GLU B 1 26 ? -6.496 15.258 -2.48 1 88.81 26 GLU B C 1
ATOM 1699 O O . GLU B 1 26 ? -5.328 15.383 -2.852 1 88.81 26 GLU B O 1
ATOM 1704 N N . TYR B 1 27 ? -6.836 15.234 -1.16 1 88.19 27 TYR B N 1
ATOM 1705 C CA . TYR B 1 27 ? -5.902 15.781 -0.181 1 88.19 27 TYR B CA 1
ATOM 1706 C C . TYR B 1 27 ? -5.371 14.68 0.733 1 88.19 27 TYR B C 1
ATOM 1708 O O . TYR B 1 27 ? -4.367 14.875 1.426 1 88.19 27 TYR B O 1
ATOM 1716 N N .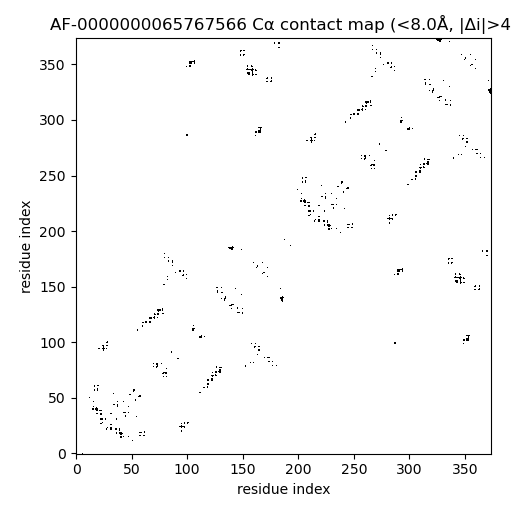 GLY B 1 28 ? -6.012 13.516 0.68 1 87.94 28 GLY B N 1
ATOM 1717 C CA . GLY B 1 28 ? -5.688 12.5 1.672 1 87.94 28 GLY B CA 1
ATOM 1718 C C . GLY B 1 28 ? -6.359 12.734 3.01 1 87.94 28 GLY B C 1
ATOM 1719 O O . GLY B 1 28 ? -7.086 13.719 3.18 1 87.94 28 GLY B O 1
ATOM 1720 N N . TYR B 1 29 ? -6.141 11.812 3.943 1 89.25 29 TYR B N 1
ATOM 1721 C CA . TYR B 1 29 ? -6.824 11.867 5.23 1 89.25 29 TYR B CA 1
ATOM 1722 C C . TYR B 1 29 ? -6.324 13.039 6.066 1 89.25 29 TYR B C 1
ATOM 1724 O O . TYR B 1 29 ? -7.121 13.828 6.578 1 89.25 29 TYR B O 1
ATOM 1732 N N . ASP B 1 30 ? -5.031 13.211 6.148 1 86.06 30 ASP B N 1
ATOM 1733 C CA . ASP B 1 30 ? -4.457 14.203 7.055 1 86.06 30 ASP B CA 1
ATOM 1734 C C . ASP B 1 30 ? -4.699 15.617 6.543 1 86.06 30 ASP B C 1
ATOM 1736 O O . ASP B 1 30 ? -5.027 16.516 7.32 1 86.06 30 ASP B O 1
ATOM 1740 N N . LYS B 1 31 ? -4.66 15.82 5.285 1 88.44 31 LYS B N 1
ATOM 1741 C CA . LYS B 1 31 ? -4.738 17.172 4.734 1 88.44 31 LYS B CA 1
ATOM 1742 C C . LYS B 1 31 ? -6.18 17.562 4.43 1 88.44 31 LYS B C 1
ATOM 1744 O O . LYS B 1 31 ? -6.461 18.719 4.102 1 88.44 31 LYS B O 1
ATOM 1749 N N . ALA B 1 32 ? -7.082 16.609 4.523 1 93.31 32 ALA B N 1
ATOM 1750 C CA . ALA B 1 32 ? -8.5 16.938 4.383 1 93.31 32 ALA B CA 1
ATOM 1751 C C . ALA B 1 32 ? -9.023 17.641 5.629 1 93.31 32 ALA B C 1
ATOM 1753 O O . ALA B 1 32 ? -9.75 17.047 6.43 1 93.31 32 ALA B O 1
ATOM 1754 N N . THR B 1 33 ? -8.719 18.922 5.746 1 94 33 THR B N 1
ATOM 1755 C CA . THR B 1 33 ? -9.164 19.719 6.883 1 94 33 THR B CA 1
ATOM 1756 C C . THR B 1 33 ? -10.672 19.969 6.812 1 94 33 THR B C 1
ATOM 1758 O O . THR B 1 33 ? -11.297 19.75 5.773 1 94 33 THR B O 1
ATOM 1761 N N . VAL B 1 34 ? -11.227 20.391 7.941 1 95.38 34 VAL B N 1
ATOM 1762 C CA . VAL B 1 34 ? -12.648 20.703 8 1 95.38 34 VAL B CA 1
ATOM 1763 C C . VAL B 1 34 ? -12.977 21.797 6.988 1 95.38 34 VAL B C 1
ATOM 1765 O O . VAL B 1 34 ? -14.008 21.734 6.309 1 95.38 34 VAL B O 1
ATOM 1768 N N . ARG B 1 35 ? -12.078 22.688 6.793 1 96.31 35 ARG B N 1
ATOM 1769 C CA . ARG B 1 35 ? -12.273 23.766 5.824 1 96.31 35 ARG B CA 1
ATOM 1770 C C . ARG B 1 35 ? -12.344 23.219 4.402 1 96.31 35 ARG B C 1
ATOM 1772 O O . ARG B 1 35 ? -13.211 23.609 3.621 1 96.31 35 ARG B O 1
ATOM 1779 N N . ARG B 1 36 ? -11.484 22.312 4.078 1 96.56 36 ARG B N 1
ATOM 1780 C CA . ARG B 1 36 ? -11.469 21.703 2.748 1 96.56 36 ARG B CA 1
ATOM 1781 C C . ARG B 1 36 ? -12.695 20.844 2.527 1 96.56 36 ARG B C 1
ATOM 1783 O O . ARG B 1 36 ? -13.227 20.781 1.416 1 96.56 36 ARG B O 1
ATOM 1790 N N . LEU B 1 37 ? -13.109 20.172 3.604 1 97.31 37 LEU B N 1
ATOM 1791 C CA . LEU B 1 37 ? -14.328 19.375 3.531 1 97.31 37 LEU B CA 1
ATOM 1792 C C . LEU B 1 37 ? -15.539 20.266 3.248 1 97.31 37 LEU B C 1
ATOM 1794 O O . LEU B 1 37 ? -16.375 19.938 2.404 1 97.31 37 LEU B O 1
ATOM 1798 N N . GLU B 1 38 ? -15.578 21.422 3.92 1 97.56 38 GLU B N 1
ATOM 1799 C CA . GLU B 1 38 ? -16.656 22.375 3.678 1 97.56 38 GLU B CA 1
ATOM 1800 C C . GLU B 1 38 ? -16.688 22.812 2.217 1 97.56 38 GLU B C 1
ATOM 1802 O O . GLU B 1 38 ? -17.75 22.844 1.594 1 97.56 38 GLU B O 1
ATOM 1807 N N . GLN B 1 39 ? -15.578 23.094 1.688 1 97.31 39 GLN B N 1
ATOM 1808 C CA . GLN B 1 39 ? -15.461 23.562 0.314 1 97.31 39 GLN B CA 1
ATOM 1809 C C . GLN B 1 39 ? -15.859 22.469 -0.68 1 97.31 39 GLN B C 1
ATOM 1811 O O . GLN B 1 39 ? -16.609 22.734 -1.622 1 97.31 39 GLN B O 1
ATOM 1816 N N . ALA B 1 40 ? -15.43 21.281 -0.483 1 95.88 40 ALA B N 1
ATOM 1817 C CA . ALA B 1 40 ? -15.68 20.172 -1.403 1 95.88 40 ALA B CA 1
ATOM 1818 C C . ALA B 1 40 ? -17.141 19.734 -1.35 1 95.88 40 ALA B C 1
ATOM 1820 O O . ALA B 1 40 ? -17.719 19.328 -2.365 1 95.88 40 ALA B O 1
ATOM 1821 N N . ILE B 1 41 ? -17.75 19.797 -0.184 1 95.75 41 ILE B N 1
ATOM 1822 C CA . ILE B 1 41 ? -19.094 19.297 0.03 1 95.75 41 ILE B CA 1
ATOM 1823 C C . ILE B 1 41 ? -20.109 20.391 -0.285 1 95.75 41 ILE B C 1
ATOM 1825 O O . ILE B 1 41 ? -21.234 20.109 -0.71 1 95.75 41 ILE B O 1
ATOM 1829 N N . GLY B 1 42 ? -19.766 21.641 0.01 1 96.5 42 GLY B N 1
ATOM 1830 C CA . GLY B 1 42 ? -20.672 22.766 -0.202 1 96.5 42 GLY B CA 1
ATOM 1831 C C . GLY B 1 42 ? -21.656 22.953 0.938 1 96.5 42 GLY B C 1
ATOM 1832 O O . GLY B 1 42 ? -22.812 23.328 0.712 1 96.5 42 GLY B O 1
ATOM 1833 N N . MET B 1 43 ? -21.297 22.562 2.094 1 96.06 43 MET B N 1
ATOM 1834 C CA . MET B 1 43 ? -22.062 22.75 3.316 1 96.06 43 MET B CA 1
ATOM 1835 C C . MET B 1 43 ? -21.203 23.281 4.445 1 96.06 43 MET B C 1
ATOM 1837 O O . MET B 1 43 ? -19.969 23.156 4.406 1 96.06 43 MET B O 1
ATOM 1841 N N . SER B 1 44 ? -21.844 23.859 5.418 1 95.88 44 SER B N 1
ATOM 1842 C CA . SER B 1 44 ? -21.109 24.391 6.566 1 95.88 44 SER B CA 1
ATOM 1843 C C . SER B 1 44 ? -20.594 23.266 7.465 1 95.88 44 SER B C 1
ATOM 1845 O O . SER B 1 44 ? -21.125 22.156 7.426 1 95.88 44 SER B O 1
ATOM 1847 N N . ARG B 1 45 ? -19.578 23.625 8.242 1 94.31 45 ARG B N 1
ATOM 1848 C CA . ARG B 1 45 ? -19.062 22.703 9.242 1 94.31 45 ARG B CA 1
ATOM 1849 C C . ARG B 1 45 ? -20.188 22.156 10.117 1 94.31 45 ARG B C 1
ATOM 1851 O O . ARG B 1 45 ? -20.297 20.953 10.336 1 94.31 45 ARG B O 1
ATOM 1858 N N . GLY B 1 46 ? -21.078 23.062 10.602 1 94.56 46 GLY B N 1
ATOM 1859 C CA . GLY B 1 46 ? -22.188 22.656 11.445 1 94.56 46 GLY B CA 1
ATOM 1860 C C . GLY B 1 46 ? -23.125 21.672 10.773 1 94.56 46 GLY B C 1
ATOM 1861 O O . GLY B 1 46 ? -23.531 20.688 11.391 1 94.56 46 GLY B O 1
ATOM 1862 N N . ALA B 1 47 ? -23.422 21.859 9.578 1 93.94 47 ALA B N 1
ATOM 1863 C CA . ALA B 1 47 ? -24.312 20.984 8.812 1 93.94 47 ALA B CA 1
ATOM 1864 C C . ALA B 1 47 ? -23.703 19.609 8.625 1 93.94 47 ALA B C 1
ATOM 1866 O O . ALA B 1 47 ? -24.375 18.594 8.758 1 93.94 47 ALA B O 1
ATOM 1867 N N . ILE B 1 48 ? -22.391 19.562 8.289 1 95.88 48 ILE B N 1
ATOM 1868 C CA . ILE B 1 48 ? -21.688 18.312 8.055 1 95.88 48 ILE B CA 1
ATOM 1869 C C . ILE B 1 48 ? -21.641 17.5 9.344 1 95.88 48 ILE B C 1
ATOM 1871 O O . ILE B 1 48 ? -22.016 16.312 9.359 1 95.88 48 ILE B O 1
ATOM 1875 N N . PHE B 1 49 ? -21.359 18.125 10.406 1 92.81 49 PHE B N 1
ATOM 1876 C CA . PHE B 1 49 ? -21.078 17.375 11.633 1 92.81 49 PHE B CA 1
ATOM 1877 C C . PHE B 1 49 ? -22.328 17.25 12.484 1 92.81 49 PHE B C 1
ATOM 1879 O O . PHE B 1 49 ? -22.297 16.656 13.562 1 92.81 49 PHE B O 1
ATOM 1886 N N . HIS B 1 50 ? -23.453 17.844 12 1 93.25 50 HIS B N 1
ATOM 1887 C CA . HIS B 1 50 ? -24.766 17.438 12.508 1 93.25 50 HIS B CA 1
ATOM 1888 C C . HIS B 1 50 ? -25.062 15.984 12.156 1 93.25 50 HIS B C 1
ATOM 1890 O O . HIS B 1 50 ? -25.703 15.273 12.938 1 93.25 50 HIS B O 1
ATOM 1896 N N . HIS B 1 51 ? -24.484 15.594 10.992 1 93.5 51 HIS B N 1
ATOM 1897 C CA . HIS B 1 51 ? -24.719 14.242 10.492 1 93.5 51 HIS B CA 1
ATOM 1898 C C . HIS B 1 51 ? -23.609 13.297 10.93 1 93.5 51 HIS B C 1
ATOM 1900 O O . HIS B 1 51 ? -23.812 12.086 11.047 1 93.5 51 HIS B O 1
ATOM 1906 N N . PHE B 1 52 ? -22.375 13.844 11.156 1 95.06 52 PHE B N 1
ATOM 1907 C CA . PHE B 1 52 ? -21.219 13.055 11.562 1 95.06 52 PHE B CA 1
ATOM 1908 C C . PHE B 1 52 ? -20.484 13.734 12.711 1 95.06 52 PHE B C 1
ATOM 1910 O O . PHE B 1 52 ? -20.172 14.922 12.648 1 95.06 52 PHE B O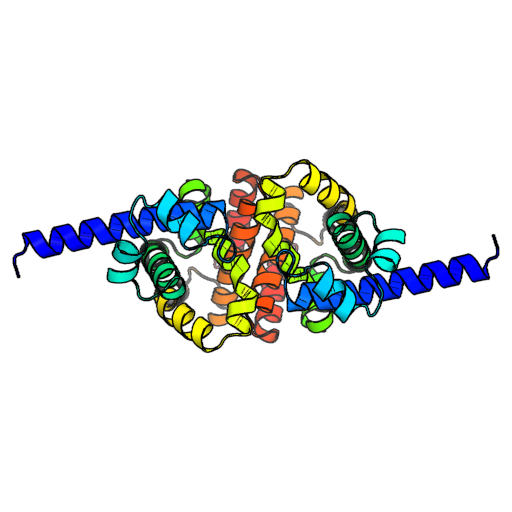 1
ATOM 1917 N N . ARG B 1 53 ? -20.141 12.922 13.68 1 93.12 53 ARG B N 1
ATOM 1918 C CA . ARG B 1 53 ? -19.578 13.438 14.922 1 93.12 53 ARG B CA 1
ATOM 1919 C C . ARG B 1 53 ? -18.281 14.195 14.656 1 93.12 53 ARG B C 1
ATOM 1921 O O . ARG B 1 53 ? -18.062 15.266 15.234 1 93.12 53 ARG B O 1
ATOM 1928 N N . ASP B 1 54 ? -17.391 13.672 13.859 1 94.62 54 ASP B N 1
ATOM 1929 C CA . ASP B 1 54 ? -16.094 14.266 13.547 1 94.62 54 ASP B CA 1
ATOM 1930 C C . ASP B 1 54 ? -15.539 13.711 12.234 1 94.62 54 ASP B C 1
ATOM 1932 O O . ASP B 1 54 ? -16.234 12.977 11.523 1 94.62 54 ASP B O 1
ATOM 1936 N N . LYS B 1 55 ? -14.438 14.102 11.883 1 94 55 LYS B N 1
ATOM 1937 C CA . LYS B 1 55 ? -13.805 13.688 10.633 1 94 55 LYS B CA 1
ATOM 1938 C C . LYS B 1 55 ? -13.625 12.18 10.578 1 94 55 LYS B C 1
ATOM 1940 O O . LYS B 1 55 ? -13.828 11.555 9.531 1 94 55 LYS B O 1
ATOM 1945 N N . ASP B 1 56 ? -13.234 11.602 11.75 1 92.5 56 ASP B N 1
ATOM 1946 C CA . ASP B 1 56 ? -13.055 10.148 11.797 1 92.5 56 ASP B CA 1
ATOM 1947 C C . ASP B 1 56 ? -14.359 9.422 11.484 1 92.5 56 ASP B C 1
ATOM 1949 O O . ASP B 1 56 ? -14.383 8.492 10.672 1 92.5 56 ASP B O 1
ATOM 1953 N N . ALA B 1 57 ? -15.359 9.898 12.109 1 93.12 57 ALA B N 1
ATOM 1954 C CA . ALA B 1 57 ? -16.672 9.281 11.906 1 93.12 57 ALA B CA 1
ATOM 1955 C C . ALA B 1 57 ? -17.109 9.414 10.453 1 93.12 57 ALA B C 1
ATOM 1957 O O . ALA B 1 57 ? -17.703 8.492 9.883 1 93.12 57 ALA B O 1
ATOM 1958 N N . LEU B 1 58 ? -16.891 10.609 9.875 1 94.44 58 LEU B N 1
ATOM 1959 C CA . LEU B 1 58 ? -17.188 10.836 8.469 1 94.44 58 LEU B CA 1
ATOM 1960 C C . LEU B 1 58 ? -16.375 9.898 7.582 1 94.44 58 LEU B C 1
ATOM 1962 O O . LEU B 1 58 ? -16.906 9.281 6.656 1 94.44 58 LEU B O 1
ATOM 1966 N N . PHE B 1 59 ? -15.125 9.766 7.875 1 92.69 59 PHE B N 1
ATOM 1967 C CA . PHE B 1 59 ? -14.227 8.891 7.137 1 92.69 59 PHE B CA 1
ATOM 1968 C C . PHE B 1 59 ? -14.68 7.438 7.234 1 92.69 59 PHE B C 1
ATOM 1970 O O . PHE B 1 59 ? -14.703 6.719 6.234 1 92.69 59 PHE B O 1
ATOM 1977 N N . PHE B 1 60 ? -15.07 6.98 8.43 1 91.31 60 PHE B N 1
ATOM 1978 C CA . PHE B 1 60 ? -15.523 5.609 8.633 1 91.31 60 PHE B CA 1
ATOM 1979 C C . PHE B 1 60 ? -16.812 5.344 7.867 1 91.31 60 PHE B C 1
ATOM 1981 O O . PHE B 1 60 ? -17 4.258 7.32 1 91.31 60 PHE B O 1
ATOM 1988 N N . ALA B 1 61 ? -17.641 6.344 7.863 1 91.56 61 ALA B N 1
ATOM 1989 C CA . ALA B 1 61 ? -18.906 6.18 7.148 1 91.56 61 ALA B CA 1
ATOM 1990 C C . ALA B 1 61 ? -18.672 6.004 5.652 1 91.56 61 ALA B C 1
ATOM 1992 O O . ALA B 1 61 ? -19.344 5.203 5 1 91.56 61 ALA B O 1
ATOM 1993 N N . LEU B 1 62 ? -17.734 6.738 5.102 1 90.12 62 LEU B N 1
ATOM 1994 C CA . LEU B 1 62 ? -17.328 6.59 3.705 1 90.12 62 LEU B CA 1
ATOM 1995 C C . LEU B 1 62 ? -16.766 5.199 3.445 1 90.12 62 LEU B C 1
ATOM 1997 O O . LEU B 1 62 ? -17.141 4.543 2.469 1 90.12 62 LEU B O 1
ATOM 2001 N N . ALA B 1 63 ? -15.898 4.789 4.289 1 87.06 63 ALA B N 1
ATOM 2002 C CA . ALA B 1 63 ? -15.297 3.465 4.176 1 87.06 63 ALA B CA 1
ATOM 2003 C C . ALA B 1 63 ? -16.359 2.371 4.227 1 87.06 63 ALA B C 1
ATOM 2005 O O . ALA B 1 63 ? -16.312 1.413 3.451 1 87.06 63 ALA B O 1
ATOM 2006 N N . ARG B 1 64 ? -17.281 2.545 5.141 1 89.88 64 ARG B N 1
ATOM 2007 C CA . ARG B 1 64 ? -18.344 1.563 5.277 1 89.88 64 ARG B CA 1
ATOM 2008 C C . ARG B 1 64 ? -19.172 1.461 3.994 1 89.88 64 ARG B C 1
ATOM 2010 O O . ARG B 1 64 ? -19.453 0.359 3.518 1 89.88 64 ARG B O 1
ATOM 2017 N N . GLU B 1 65 ? -19.531 2.57 3.467 1 88.94 65 GLU B N 1
ATOM 2018 C CA . GLU B 1 65 ? -20.328 2.572 2.234 1 88.94 65 GLU B CA 1
ATOM 2019 C C . GLU B 1 65 ? -19.578 1.868 1.105 1 88.94 65 GLU B C 1
ATOM 2021 O O . GLU B 1 65 ? -20.141 1.021 0.412 1 88.94 65 GLU B O 1
ATOM 2026 N N . ASP B 1 66 ? -18.391 2.168 0.912 1 86.31 66 ASP B N 1
ATOM 2027 C CA . ASP B 1 66 ? -17.609 1.591 -0.18 1 86.31 66 ASP B CA 1
ATOM 2028 C C . ASP B 1 66 ? -17.328 0.11 0.068 1 86.31 66 ASP B C 1
ATOM 2030 O O . ASP B 1 66 ? -17.359 -0.697 -0.863 1 86.31 66 ASP B O 1
ATOM 2034 N N . THR B 1 67 ? -17.078 -0.237 1.324 1 89.06 67 THR B N 1
ATOM 2035 C CA . THR B 1 67 ? -16.828 -1.636 1.647 1 89.06 67 THR B CA 1
ATOM 2036 C C . THR B 1 67 ? -18.078 -2.479 1.434 1 89.06 67 THR B C 1
ATOM 2038 O O . THR B 1 67 ? -17.984 -3.635 1.011 1 89.06 67 THR B O 1
ATOM 2041 N N . GLU B 1 68 ? -19.219 -1.863 1.751 1 90.94 68 GLU B N 1
ATOM 2042 C CA . GLU B 1 68 ? -20.469 -2.574 1.504 1 90.94 68 GLU B CA 1
ATOM 2043 C C . GLU B 1 68 ? -20.656 -2.854 0.016 1 90.94 68 GLU B C 1
ATOM 2045 O O . GLU B 1 68 ? -21.047 -3.959 -0.368 1 90.94 68 GLU B O 1
ATOM 2050 N N . ARG B 1 69 ? -20.375 -1.883 -0.738 1 89.81 69 ARG B N 1
ATOM 2051 C CA . ARG B 1 69 ? -20.453 -2.062 -2.184 1 89.81 69 ARG B CA 1
ATOM 2052 C C . ARG B 1 69 ? -19.453 -3.109 -2.668 1 89.81 69 ARG B C 1
ATOM 2054 O O . ARG B 1 69 ? -19.797 -3.977 -3.473 1 89.81 69 ARG B O 1
ATOM 2061 N N . MET B 1 70 ? -18.297 -3.096 -2.189 1 92.25 70 MET B N 1
ATOM 2062 C CA . MET B 1 70 ? -17.25 -4.043 -2.572 1 92.25 70 MET B CA 1
ATOM 2063 C C . MET B 1 70 ? -17.609 -5.453 -2.111 1 92.25 70 MET B C 1
ATOM 2065 O O . MET B 1 70 ? -17.328 -6.43 -2.809 1 92.25 70 MET B O 1
ATOM 2069 N N . ALA B 1 71 ? -18.234 -5.449 -0.913 1 94.44 71 ALA B N 1
ATOM 2070 C CA . ALA B 1 71 ? -18.609 -6.75 -0.375 1 94.44 71 ALA B CA 1
ATOM 2071 C C . ALA B 1 71 ? -19.641 -7.434 -1.274 1 94.44 71 ALA B C 1
ATOM 2073 O O . ALA B 1 71 ? -19.594 -8.648 -1.465 1 94.44 71 ALA B O 1
ATOM 2074 N N . ALA B 1 72 ? -20.516 -6.66 -1.79 1 94.56 72 ALA B N 1
ATOM 2075 C CA . ALA B 1 72 ? -21.5 -7.211 -2.711 1 94.56 72 ALA B CA 1
ATOM 2076 C C . ALA B 1 72 ? -20.828 -7.805 -3.947 1 94.56 72 ALA B C 1
ATOM 2078 O O . ALA B 1 72 ? -21.172 -8.906 -4.379 1 94.56 72 ALA B O 1
ATOM 2079 N N . VAL B 1 73 ? -19.875 -7.148 -4.484 1 95.44 73 VAL B N 1
ATOM 2080 C CA . VAL B 1 73 ? -19.125 -7.629 -5.637 1 95.44 73 VAL B CA 1
ATOM 2081 C C . VAL B 1 73 ? -18.297 -8.852 -5.238 1 95.44 73 VAL B C 1
ATOM 2083 O O . VAL B 1 73 ? -18.297 -9.867 -5.941 1 95.44 73 VAL B O 1
ATOM 2086 N N . ALA B 1 74 ? -17.641 -8.758 -4.074 1 95.31 74 ALA B N 1
ATOM 2087 C CA . ALA B 1 74 ? -16.781 -9.852 -3.604 1 95.31 74 ALA B CA 1
ATOM 2088 C C . ALA B 1 74 ? -17.594 -11.125 -3.391 1 95.31 74 ALA B C 1
ATOM 2090 O O . ALA B 1 74 ? -17.094 -12.227 -3.621 1 95.31 74 ALA B O 1
ATOM 2091 N N . SER B 1 75 ? -18.844 -10.961 -2.965 1 95.38 75 SER B N 1
ATOM 2092 C CA . SER B 1 75 ? -19.688 -12.125 -2.709 1 95.38 75 SER B CA 1
ATOM 2093 C C . SER B 1 75 ? -20.016 -12.859 -4.004 1 95.38 75 SER B C 1
ATOM 2095 O O . SER B 1 75 ? -20.188 -14.078 -4.004 1 95.38 75 SER B O 1
ATOM 2097 N N . ARG B 1 76 ? -19.969 -12.117 -5.074 1 94.44 76 ARG B N 1
ATOM 2098 C CA . ARG B 1 76 ? -20.375 -12.695 -6.355 1 94.44 76 ARG B CA 1
ATOM 2099 C C . ARG B 1 76 ? -19.156 -13.047 -7.199 1 94.44 76 ARG B C 1
ATOM 2101 O O . ARG B 1 76 ? -19.109 -14.102 -7.832 1 94.44 76 ARG B O 1
ATOM 2108 N N . GLU B 1 77 ? -18.203 -12.172 -7.195 1 95.69 77 GLU B N 1
ATOM 2109 C CA . GLU B 1 77 ? -17.109 -12.281 -8.148 1 95.69 77 GLU B CA 1
ATOM 2110 C C . GLU B 1 77 ? -15.766 -12.43 -7.426 1 95.69 77 GLU B C 1
ATOM 2112 O O . GLU B 1 77 ? -14.719 -12.531 -8.062 1 95.69 77 GLU B O 1
ATOM 2117 N N . GLY B 1 78 ? -15.773 -12.445 -6.109 1 95.75 78 GLY B N 1
ATOM 2118 C CA . GLY B 1 78 ? -14.547 -12.5 -5.332 1 95.75 78 GLY B CA 1
ATOM 2119 C C . GLY B 1 78 ? -13.844 -11.164 -5.227 1 95.75 78 GLY B C 1
ATOM 2120 O O . GLY B 1 78 ? -14.219 -10.203 -5.902 1 95.75 78 GLY B O 1
ATOM 2121 N N . LEU B 1 79 ? -12.852 -11.086 -4.328 1 96.75 79 LEU B N 1
ATOM 2122 C CA . LEU B 1 79 ? -12.078 -9.859 -4.141 1 96.75 79 LEU B CA 1
ATOM 2123 C C . LEU B 1 79 ? -11.367 -9.461 -5.43 1 96.75 79 LEU B C 1
ATOM 2125 O O . LEU B 1 79 ? -11.164 -8.273 -5.688 1 96.75 79 LEU B O 1
ATOM 2129 N N . ILE B 1 80 ? -11 -10.438 -6.262 1 97.5 80 ILE B N 1
ATOM 2130 C CA . ILE B 1 80 ? -10.391 -10.141 -7.559 1 97.5 80 ILE B CA 1
ATOM 2131 C C . ILE B 1 80 ? -11.398 -9.398 -8.438 1 97.5 80 ILE B C 1
ATOM 2133 O O . ILE B 1 80 ? -11.016 -8.516 -9.211 1 97.5 80 ILE B O 1
ATOM 2137 N N . GLY B 1 81 ? -12.688 -9.812 -8.344 1 97.12 81 GLY B N 1
ATOM 2138 C CA . GLY B 1 81 ? -13.711 -9.047 -9.039 1 97.12 81 GLY B CA 1
ATOM 2139 C C . GLY B 1 81 ? -13.758 -7.594 -8.609 1 97.12 81 GLY B C 1
ATOM 2140 O O . GLY B 1 81 ? -13.898 -6.703 -9.453 1 97.12 81 GLY B O 1
ATOM 2141 N N . VAL B 1 82 ? -13.633 -7.332 -7.316 1 96.19 82 VAL B N 1
ATOM 2142 C CA . VAL B 1 82 ? -13.57 -5.977 -6.785 1 96.19 82 VAL B CA 1
ATOM 2143 C C . VAL B 1 82 ? -12.391 -5.23 -7.406 1 96.19 82 VAL B C 1
ATOM 2145 O O . VAL B 1 82 ? -12.531 -4.09 -7.852 1 96.19 82 VAL B O 1
ATOM 2148 N N . MET B 1 83 ? -11.258 -5.852 -7.484 1 97.75 83 MET B N 1
ATOM 2149 C CA . MET B 1 83 ? -10.047 -5.242 -8.016 1 97.75 83 MET B CA 1
ATOM 2150 C C . MET B 1 83 ? -10.195 -4.945 -9.508 1 97.75 83 MET B C 1
ATOM 2152 O O . MET B 1 83 ? -9.734 -3.908 -9.984 1 97.75 83 MET B O 1
ATOM 2156 N N . ARG B 1 84 ? -10.82 -5.801 -10.227 1 97.81 84 ARG B N 1
ATOM 2157 C CA . ARG B 1 84 ? -11.047 -5.566 -11.648 1 97.81 84 ARG B CA 1
ATOM 2158 C C . ARG B 1 84 ? -11.969 -4.375 -11.867 1 97.81 84 ARG B C 1
ATOM 2160 O O . ARG B 1 84 ? -11.781 -3.6 -12.805 1 97.81 84 ARG B O 1
ATOM 2167 N N . ASP B 1 85 ? -12.945 -4.234 -11 1 95.62 85 ASP B N 1
ATOM 2168 C CA . ASP B 1 85 ? -13.812 -3.062 -11.062 1 95.62 85 ASP B CA 1
ATOM 2169 C C . ASP B 1 85 ? -13.016 -1.779 -10.852 1 95.62 85 ASP B C 1
ATOM 2171 O O . ASP B 1 85 ? -13.266 -0.77 -11.508 1 95.62 85 ASP B O 1
ATOM 2175 N N . MET B 1 86 ? -12.094 -1.836 -9.93 1 94.31 86 MET B N 1
ATOM 2176 C CA . MET B 1 86 ? -11.25 -0.674 -9.656 1 94.31 86 MET B CA 1
ATOM 2177 C C . MET B 1 86 ? -10.445 -0.292 -10.891 1 94.31 86 MET B C 1
ATOM 2179 O O . MET B 1 86 ? -10.305 0.891 -11.211 1 94.31 86 MET B O 1
ATOM 2183 N N . LEU B 1 87 ? -9.93 -1.281 -11.586 1 96.5 87 LEU B N 1
ATOM 2184 C CA . LEU B 1 87 ? -9.133 -1.019 -12.781 1 96.5 87 LEU B CA 1
ATOM 2185 C C . LEU B 1 87 ? -10 -0.459 -13.898 1 96.5 87 LEU B C 1
ATOM 2187 O O . LEU B 1 87 ? -9.531 0.34 -14.711 1 96.5 87 LEU B O 1
ATOM 2191 N N . ALA B 1 88 ? -11.234 -0.857 -13.93 1 94.94 88 ALA B N 1
ATOM 2192 C CA . ALA B 1 88 ? -12.164 -0.415 -14.969 1 94.94 88 ALA B CA 1
ATOM 2193 C C . ALA B 1 88 ? -12.648 1.008 -14.703 1 94.94 88 ALA B C 1
ATOM 2195 O O . ALA B 1 88 ? -13.031 1.722 -15.633 1 94.94 88 ALA B O 1
ATOM 2196 N N . ALA B 1 89 ? -12.633 1.425 -13.391 1 91.12 89 ALA B N 1
ATOM 2197 C CA . ALA B 1 89 ? -13.094 2.754 -13 1 91.12 89 ALA B CA 1
ATOM 2198 C C . ALA B 1 89 ? -12.211 3.334 -11.891 1 91.12 89 ALA B C 1
ATOM 2200 O O . ALA B 1 89 ? -12.703 3.639 -10.797 1 91.12 89 ALA B O 1
ATOM 2201 N N . PRO B 1 90 ? -10.984 3.637 -12.227 1 84.31 90 PRO B N 1
ATOM 2202 C CA . PRO B 1 90 ? -10.031 4.027 -11.188 1 84.31 90 PRO B CA 1
ATOM 2203 C C . PRO B 1 90 ? -10.43 5.32 -10.477 1 84.31 90 PRO B C 1
ATOM 2205 O O . PRO B 1 90 ? -10.188 5.469 -9.273 1 84.31 90 PRO B O 1
ATOM 2208 N N . ASP B 1 91 ? -11.141 6.172 -11.172 1 82.12 91 ASP B N 1
ATOM 2209 C CA . ASP B 1 91 ? -11.5 7.457 -10.578 1 82.12 91 ASP B CA 1
ATOM 2210 C C . ASP B 1 91 ? -12.523 7.277 -9.461 1 82.12 91 ASP B C 1
ATOM 2212 O O . ASP B 1 91 ? -12.555 8.055 -8.508 1 82.12 91 ASP B O 1
ATOM 2216 N N . GLN B 1 92 ? -13.297 6.223 -9.602 1 82.06 92 GLN B N 1
ATOM 2217 C CA . GLN B 1 92 ? -14.32 5.941 -8.594 1 82.06 92 GLN B CA 1
ATOM 2218 C C . GLN B 1 92 ? -13.688 5.441 -7.297 1 82.06 92 GLN B C 1
ATOM 2220 O O . GLN B 1 92 ? -14.305 5.535 -6.23 1 82.06 92 GLN B O 1
ATOM 2225 N N . PHE B 1 93 ? -12.492 4.984 -7.391 1 81.75 93 PHE B N 1
ATOM 2226 C CA . PHE B 1 93 ? -11.883 4.336 -6.234 1 81.75 93 PHE B CA 1
ATOM 2227 C C . PHE B 1 93 ? -10.648 5.098 -5.773 1 81.75 93 PHE B C 1
ATOM 2229 O O . PHE B 1 93 ? -9.906 4.621 -4.91 1 81.75 93 PHE B O 1
ATOM 2236 N N . ASP B 1 94 ? -10.477 6.25 -6.289 1 82.19 94 ASP B N 1
ATOM 2237 C CA . ASP B 1 94 ? -9.273 7.039 -6.027 1 82.19 94 ASP B CA 1
ATOM 2238 C C . ASP B 1 94 ? -9.109 7.309 -4.535 1 82.19 94 ASP B C 1
ATOM 2240 O O . ASP B 1 94 ? -7.992 7.297 -4.016 1 82.19 94 ASP B O 1
ATOM 2244 N N . TRP B 1 95 ? -10.227 7.547 -3.885 1 85.62 95 TRP B N 1
ATOM 2245 C CA . TRP B 1 95 ? -10.18 7.926 -2.477 1 85.62 95 TRP B CA 1
ATOM 2246 C C . TRP B 1 95 ? -9.672 6.773 -1.617 1 85.62 95 TRP B C 1
ATOM 2248 O O . TRP B 1 95 ? -9.211 6.984 -0.492 1 85.62 95 TRP B O 1
ATOM 2258 N N . LEU B 1 96 ? -9.641 5.512 -2.174 1 84.69 96 LEU B N 1
ATOM 2259 C CA . LEU B 1 96 ? -9.281 4.336 -1.39 1 84.69 96 LEU B CA 1
ATOM 2260 C C . LEU B 1 96 ? -7.781 4.301 -1.13 1 84.69 96 LEU B C 1
ATOM 2262 O O . LEU B 1 96 ? -7.32 3.611 -0.216 1 84.69 96 LEU B O 1
ATOM 2266 N N . ALA B 1 97 ? -7.047 5.066 -1.902 1 84.19 97 ALA B N 1
ATOM 2267 C CA . ALA B 1 97 ? -5.617 5.184 -1.624 1 84.19 97 ALA B CA 1
ATOM 2268 C C . ALA B 1 97 ? -5.375 5.781 -0.24 1 84.19 97 ALA B C 1
ATOM 2270 O O . ALA B 1 97 ? -4.316 5.574 0.356 1 84.19 97 ALA B O 1
ATOM 2271 N N . THR B 1 98 ? -6.383 6.484 0.297 1 87.62 98 THR B N 1
ATOM 2272 C CA . THR B 1 98 ? -6.285 7.094 1.617 1 87.62 98 THR B CA 1
ATOM 2273 C C . THR B 1 98 ? -6.164 6.027 2.701 1 87.62 98 THR B C 1
ATOM 2275 O O . THR B 1 98 ? -5.609 6.281 3.771 1 87.62 98 THR B O 1
ATOM 2278 N N . ARG B 1 99 ? -6.648 4.832 2.35 1 81.25 99 ARG B N 1
ATOM 2279 C CA . ARG B 1 99 ? -6.543 3.732 3.305 1 81.25 99 ARG B CA 1
ATOM 2280 C C . ARG B 1 99 ? -5.086 3.393 3.59 1 81.25 99 ARG B C 1
ATOM 2282 O O . ARG B 1 99 ? -4.742 2.982 4.703 1 81.25 99 ARG B O 1
ATOM 2289 N N . LEU B 1 100 ? -4.258 3.535 2.576 1 82.75 100 LEU B N 1
ATOM 2290 C CA . LEU B 1 100 ? -2.832 3.283 2.746 1 82.75 100 LEU B CA 1
ATOM 2291 C C . LEU B 1 100 ? -2.201 4.328 3.662 1 82.75 100 LEU B C 1
ATOM 2293 O O . LEU B 1 100 ? -1.337 4 4.48 1 82.75 100 LEU B O 1
ATOM 2297 N N . GLU B 1 101 ? -2.791 5.488 3.629 1 80.75 101 GLU B N 1
ATOM 2298 C CA . GLU B 1 101 ? -2.223 6.609 4.371 1 80.75 101 GLU B CA 1
ATOM 2299 C C . GLU B 1 101 ? -2.521 6.492 5.863 1 80.75 101 GLU B C 1
ATOM 2301 O O . GLU B 1 101 ? -1.848 7.113 6.688 1 80.75 101 GLU B O 1
ATOM 2306 N N . ILE B 1 102 ? -3.525 5.68 6.184 1 82.75 102 ILE B N 1
ATOM 2307 C CA . ILE B 1 102 ? -3.902 5.594 7.594 1 82.75 102 ILE B CA 1
ATOM 2308 C C . ILE B 1 102 ? -3.365 4.297 8.195 1 82.75 102 ILE B C 1
ATOM 2310 O O . ILE B 1 102 ? -3.719 3.936 9.32 1 82.75 102 ILE B O 1
ATOM 2314 N N . ALA B 1 103 ? -2.549 3.561 7.48 1 82.94 103 ALA B N 1
ATOM 2315 C CA . ALA B 1 103 ? -2.047 2.268 7.941 1 82.94 103 ALA B CA 1
ATOM 2316 C C . ALA B 1 103 ? -1.34 2.402 9.289 1 82.94 103 ALA B C 1
ATOM 2318 O O . ALA B 1 103 ? -1.566 1.603 10.195 1 82.94 103 ALA B O 1
ATOM 2319 N N . ARG B 1 104 ? -0.541 3.434 9.484 1 81.69 104 ARG B N 1
ATOM 2320 C CA . ARG B 1 104 ? 0.158 3.656 10.742 1 81.69 104 ARG B CA 1
ATOM 2321 C C . ARG B 1 104 ? -0.823 3.998 11.859 1 81.69 104 ARG B C 1
ATOM 2323 O O . ARG B 1 104 ? -0.658 3.551 13 1 81.69 104 ARG B O 1
ATOM 2330 N N . LYS B 1 105 ? -1.788 4.797 11.461 1 86.06 105 LYS B N 1
ATOM 2331 C CA . LYS B 1 105 ? -2.805 5.172 12.438 1 86.06 105 LYS B CA 1
ATOM 2332 C C . LYS B 1 105 ? -3.59 3.949 12.906 1 86.06 105 LYS B C 1
ATOM 2334 O O . LYS B 1 105 ? -3.922 3.838 14.086 1 86.06 105 LYS B O 1
ATOM 2339 N N . LEU B 1 106 ? -3.846 3.074 11.992 1 85.44 106 LEU B N 1
ATOM 2340 C CA . LEU B 1 106 ? -4.539 1.838 12.336 1 85.44 106 LEU B CA 1
ATOM 2341 C C . LEU B 1 106 ? -3.713 1.012 13.32 1 85.44 106 LEU B C 1
ATOM 2343 O O . LEU B 1 106 ? -4.266 0.389 14.234 1 85.44 106 LEU B O 1
ATOM 2347 N N . ARG B 1 107 ? -2.439 1.06 13.18 1 83.56 107 ARG B N 1
ATOM 2348 C CA . ARG B 1 107 ? -1.547 0.284 14.031 1 83.56 107 ARG B CA 1
ATOM 2349 C C . ARG B 1 107 ? -1.397 0.937 15.398 1 83.56 107 ARG B C 1
ATOM 2351 O O . ARG B 1 107 ? -1.362 0.247 16.422 1 83.56 107 ARG B O 1
ATOM 2358 N N . ASN B 1 108 ? -1.456 2.229 15.469 1 86.31 108 ASN B N 1
ATOM 2359 C CA . ASN B 1 108 ? -1.001 2.926 16.672 1 86.31 108 ASN B CA 1
ATOM 2360 C C . ASN B 1 108 ? -2.17 3.51 17.453 1 86.31 108 ASN B C 1
ATOM 2362 O O . ASN B 1 108 ? -2.006 3.92 18.609 1 86.31 108 ASN B O 1
ATOM 2366 N N . ASP B 1 109 ? -3.326 3.592 16.875 1 91.06 109 ASP B N 1
ATOM 2367 C CA . ASP B 1 109 ? -4.516 4.152 17.516 1 91.06 109 ASP B CA 1
ATOM 2368 C C . ASP B 1 109 ? -5.605 3.094 17.672 1 91.06 109 ASP B C 1
ATOM 2370 O O . ASP B 1 109 ? -6.434 2.914 16.781 1 91.06 109 ASP B O 1
ATOM 2374 N N . PRO B 1 110 ? -5.652 2.521 18.797 1 92.06 110 PRO B N 1
ATOM 2375 C CA . PRO B 1 110 ? -6.586 1.408 19 1 92.06 110 PRO B CA 1
ATOM 2376 C C . PRO B 1 110 ? -8.039 1.81 18.766 1 92.06 110 PRO B C 1
ATOM 2378 O O . PRO B 1 110 ? -8.828 1.018 18.25 1 92.06 110 PRO B O 1
ATOM 2381 N N . ASP B 1 111 ? -8.352 3.039 19.203 1 91.94 111 ASP B N 1
ATOM 2382 C CA . ASP B 1 111 ? -9.727 3.49 19.016 1 91.94 111 ASP B CA 1
ATOM 2383 C C . ASP B 1 111 ? -10.055 3.637 17.531 1 91.94 111 ASP B C 1
ATOM 2385 O O . ASP B 1 111 ? -11.117 3.209 17.078 1 91.94 111 ASP B O 1
ATOM 2389 N N . PHE B 1 112 ? -9.172 4.188 16.844 1 91.56 112 PHE B N 1
ATOM 2390 C CA . PHE B 1 112 ? -9.344 4.328 15.406 1 91.56 112 PHE B CA 1
ATOM 2391 C C . PHE B 1 112 ? -9.406 2.959 14.734 1 91.56 112 PHE B C 1
ATOM 2393 O O . PHE B 1 112 ? -10.258 2.723 13.875 1 91.56 112 PHE B O 1
ATOM 2400 N N . SER B 1 113 ? -8.531 2.096 15.195 1 90.12 113 SER B N 1
ATOM 2401 C CA . SER B 1 113 ? -8.453 0.749 14.633 1 90.12 113 SER B CA 1
ATOM 2402 C C . SER B 1 113 ? -9.766 -0.006 14.828 1 90.12 113 SER B C 1
ATOM 2404 O O . SER B 1 113 ? -10.242 -0.686 13.922 1 90.12 113 SER B O 1
ATOM 2406 N N . ARG B 1 114 ? -10.297 0.144 15.883 1 90.62 114 ARG B N 1
ATOM 2407 C CA . ARG B 1 114 ? -11.562 -0.523 16.172 1 90.62 114 ARG B CA 1
ATOM 2408 C C . ARG B 1 114 ? -12.68 0.014 15.289 1 90.62 114 ARG B C 1
ATOM 2410 O O . ARG B 1 114 ? -13.484 -0.757 14.758 1 90.62 114 ARG B O 1
ATOM 2417 N N . GLY B 1 115 ? -12.734 1.323 15.156 1 86.19 115 GLY B N 1
ATOM 2418 C CA . GLY B 1 115 ? -13.727 1.932 14.281 1 86.19 115 GLY B CA 1
ATOM 2419 C C . GLY B 1 115 ? -13.602 1.479 12.836 1 86.19 115 GLY B C 1
ATOM 2420 O O . GLY B 1 115 ? -14.602 1.162 12.188 1 86.19 115 GLY B O 1
ATOM 2421 N N . TRP B 1 116 ? -12.383 1.377 12.453 1 86.12 116 TRP B N 1
ATOM 2422 C CA . TRP B 1 116 ? -12.094 0.942 11.094 1 86.12 116 TRP B CA 1
ATOM 2423 C C . TRP B 1 116 ? -12.469 -0.524 10.898 1 86.12 116 TRP B C 1
ATOM 2425 O O . TRP B 1 116 ? -13.117 -0.88 9.914 1 86.12 116 TRP B O 1
ATOM 2435 N N . ALA B 1 117 ? -12.062 -1.376 11.797 1 84.56 117 ALA B N 1
ATOM 2436 C CA . ALA B 1 117 ? -12.344 -2.809 11.727 1 84.56 117 ALA B CA 1
ATOM 2437 C C . ALA B 1 117 ? -13.844 -3.074 11.664 1 84.56 117 ALA B C 1
ATOM 2439 O O . ALA B 1 117 ? -14.305 -3.924 10.898 1 84.56 117 ALA B O 1
ATOM 2440 N N . GLU B 1 118 ? -14.523 -2.365 12.398 1 82.69 118 GLU B N 1
ATOM 2441 C CA . GLU B 1 118 ? -15.977 -2.518 12.453 1 82.69 118 GLU B CA 1
ATOM 2442 C C . GLU B 1 118 ? -16.609 -2.182 11.109 1 82.69 118 GLU B C 1
ATOM 2444 O O . GLU B 1 118 ? -17.578 -2.826 10.695 1 82.69 118 GLU B O 1
ATOM 2449 N N . ARG B 1 119 ? -15.992 -1.305 10.445 1 76.56 119 ARG B N 1
ATOM 2450 C CA . ARG B 1 119 ? -16.641 -0.794 9.242 1 76.56 119 ARG B CA 1
ATOM 2451 C C . ARG B 1 119 ? -16.062 -1.458 7.992 1 76.56 119 ARG B C 1
ATOM 2453 O O . ARG B 1 119 ? -16.625 -1.306 6.898 1 76.56 119 ARG B O 1
ATOM 2460 N N . SER B 1 120 ? -15.031 -2.205 8.227 1 77.12 120 SER B N 1
ATOM 2461 C CA . SER B 1 120 ? -14.453 -2.896 7.082 1 77.12 120 SER B CA 1
ATOM 2462 C C . SER B 1 120 ? -14.727 -4.395 7.148 1 77.12 120 SER B C 1
ATOM 2464 O O . SER B 1 120 ? -14.344 -5.141 6.242 1 77.12 120 SER B O 1
ATOM 2466 N N . ALA B 1 121 ? -15.508 -4.816 8.141 1 83.56 121 ALA B N 1
ATOM 2467 C CA . ALA B 1 121 ? -15.695 -6.238 8.422 1 83.56 121 ALA B CA 1
ATOM 2468 C C . ALA B 1 121 ? -16.453 -6.926 7.285 1 83.56 121 ALA B C 1
ATOM 2470 O O . ALA B 1 121 ? -16.203 -8.102 6.992 1 83.56 121 ALA B O 1
ATOM 2471 N N . GLU B 1 122 ? -17.203 -6.141 6.609 1 88.25 122 GLU B N 1
ATOM 2472 C CA . GLU B 1 122 ? -18.094 -6.73 5.605 1 88.25 122 GLU B CA 1
ATOM 2473 C C . GLU B 1 122 ? -17.297 -7.293 4.434 1 88.25 122 GLU B C 1
ATOM 2475 O O . GLU B 1 122 ? -17.578 -8.383 3.938 1 88.25 122 GLU B O 1
ATOM 2480 N N . LEU B 1 123 ? -16.328 -6.551 3.996 1 89.5 123 LEU B N 1
ATOM 2481 C CA . LEU B 1 123 ? -15.523 -7.023 2.881 1 89.5 123 LEU B CA 1
ATOM 2482 C C . LEU B 1 123 ? -14.734 -8.273 3.273 1 89.5 123 LEU B C 1
ATOM 2484 O O . LEU B 1 123 ? -14.664 -9.234 2.506 1 89.5 123 LEU B O 1
ATOM 2488 N N . ALA B 1 124 ? -14.227 -8.25 4.449 1 88.5 124 ALA B N 1
ATOM 2489 C CA . ALA B 1 124 ? -13.469 -9.398 4.945 1 88.5 124 ALA B CA 1
ATOM 2490 C C . ALA B 1 124 ? -14.359 -10.641 5.043 1 88.5 124 ALA B C 1
ATOM 2492 O O . ALA B 1 124 ? -13.961 -11.734 4.629 1 88.5 124 ALA B O 1
ATOM 2493 N N . ALA B 1 125 ? -15.531 -10.43 5.559 1 92.75 125 ALA B N 1
ATOM 2494 C CA . ALA B 1 125 ? -16.469 -11.539 5.707 1 92.75 125 ALA B CA 1
ATOM 2495 C C . ALA B 1 125 ? -16.891 -12.086 4.344 1 92.75 125 ALA B C 1
ATOM 2497 O O . ALA B 1 125 ? -16.922 -13.305 4.145 1 92.75 125 ALA B O 1
ATOM 2498 N N . ALA B 1 126 ? -17.172 -11.188 3.445 1 94.75 126 ALA B N 1
ATOM 2499 C CA . ALA B 1 126 ? -17.578 -11.602 2.105 1 94.75 126 ALA B CA 1
ATOM 2500 C C . ALA B 1 126 ? -16.469 -12.391 1.417 1 94.75 126 ALA B C 1
ATOM 2502 O O . ALA B 1 126 ? -16.719 -13.406 0.76 1 94.75 126 ALA B O 1
ATOM 2503 N N . THR B 1 127 ? -15.242 -11.945 1.567 1 94.44 127 THR B N 1
ATOM 2504 C CA . THR B 1 127 ? -14.094 -12.617 0.962 1 94.44 127 THR B CA 1
ATOM 2505 C C . THR B 1 127 ? -13.891 -14 1.572 1 94.44 127 THR B C 1
ATOM 2507 O O . THR B 1 127 ? -13.688 -14.977 0.851 1 94.44 127 THR B O 1
ATOM 2510 N N . THR B 1 128 ? -14 -14.07 2.85 1 94.12 128 THR B N 1
ATOM 2511 C CA . THR B 1 128 ? -13.812 -15.328 3.557 1 94.12 128 THR B CA 1
ATOM 2512 C C . THR B 1 128 ? -14.898 -16.328 3.168 1 94.12 128 THR B C 1
ATOM 2514 O O . THR B 1 128 ? -14.602 -17.5 2.879 1 94.12 128 THR B O 1
ATOM 2517 N N . ASP B 1 129 ? -16.078 -15.82 3.184 1 95.62 129 ASP B N 1
ATOM 2518 C CA . ASP B 1 129 ? -17.188 -16.688 2.824 1 95.62 129 ASP B CA 1
ATOM 2519 C C . ASP B 1 129 ? -17.047 -17.219 1.398 1 95.62 129 ASP B C 1
ATOM 2521 O O . ASP B 1 129 ? -17.297 -18.391 1.139 1 95.62 129 ASP B O 1
ATOM 2525 N N . ARG B 1 130 ? -16.656 -16.375 0.529 1 95.31 130 ARG B N 1
ATOM 2526 C CA . ARG B 1 130 ? -16.484 -16.797 -0.86 1 95.31 130 ARG B CA 1
ATOM 2527 C C . ARG B 1 130 ? -15.367 -17.828 -0.993 1 95.31 130 ARG B C 1
ATOM 2529 O O . ARG B 1 130 ? -15.508 -18.812 -1.72 1 95.31 130 ARG B O 1
ATOM 2536 N N . LEU B 1 131 ? -14.211 -17.578 -0.349 1 94.62 131 LEU B N 1
ATOM 2537 C CA . LEU B 1 131 ? -13.102 -18.531 -0.385 1 94.62 131 LEU B CA 1
ATOM 2538 C C . LEU B 1 131 ? -13.539 -19.891 0.122 1 94.62 131 LEU B C 1
ATOM 2540 O O . LEU B 1 131 ? -13.188 -20.922 -0.463 1 94.62 131 LEU B O 1
ATOM 2544 N N . ARG B 1 132 ? -14.328 -19.891 1.181 1 94 132 ARG B N 1
ATOM 2545 C CA . ARG B 1 132 ? -14.844 -21.125 1.747 1 94 132 ARG B CA 1
ATOM 2546 C C . ARG B 1 132 ? -15.719 -21.859 0.742 1 94 132 ARG B C 1
ATOM 2548 O O . ARG B 1 132 ? -15.531 -23.062 0.504 1 94 132 ARG B O 1
ATOM 2555 N N . ARG B 1 133 ? -16.625 -21.172 0.13 1 95.19 133 ARG B N 1
ATOM 2556 C CA . ARG B 1 133 ? -17.531 -21.766 -0.85 1 95.19 133 ARG B CA 1
ATOM 2557 C C . ARG B 1 133 ? -16.75 -22.297 -2.055 1 95.19 133 ARG B C 1
ATOM 2559 O O . ARG B 1 133 ? -17.047 -23.375 -2.566 1 95.19 133 ARG B O 1
ATOM 2566 N N . GLN B 1 134 ? -15.82 -21.547 -2.5 1 95 134 GLN B N 1
ATOM 2567 C CA . GLN B 1 134 ? -15.047 -21.922 -3.678 1 95 134 GLN B CA 1
ATOM 2568 C C . GLN B 1 134 ? -14.156 -23.125 -3.383 1 95 134 GLN B C 1
ATOM 2570 O O . GLN B 1 134 ? -13.922 -23.969 -4.258 1 95 134 GLN B O 1
ATOM 2575 N N . LYS B 1 135 ? -13.617 -23.172 -2.17 1 93.31 135 LYS B N 1
ATOM 2576 C CA . LYS B 1 135 ? -12.852 -24.344 -1.767 1 93.31 135 LYS B CA 1
ATOM 2577 C C . LYS B 1 135 ? -13.727 -25.594 -1.73 1 93.31 135 LYS B C 1
ATOM 2579 O O . LYS B 1 135 ? -13.312 -26.656 -2.193 1 93.31 135 LYS B O 1
ATOM 2584 N N . GLN B 1 136 ? -14.945 -25.453 -1.215 1 93.5 136 GLN B N 1
ATOM 2585 C CA . GLN B 1 136 ? -15.891 -26.547 -1.164 1 93.5 136 GLN B CA 1
ATOM 2586 C C . GLN B 1 136 ? -16.266 -27.031 -2.566 1 93.5 136 GLN B C 1
ATOM 2588 O O . GLN B 1 136 ? -16.5 -28.219 -2.785 1 93.5 136 GLN B O 1
ATOM 2593 N N . ALA B 1 137 ? -16.234 -26.156 -3.521 1 94.81 137 ALA B N 1
ATOM 2594 C CA . ALA B 1 137 ? -16.578 -26.469 -4.91 1 94.81 137 ALA B CA 1
ATOM 2595 C C . ALA B 1 137 ? -15.344 -26.891 -5.695 1 94.81 137 ALA B C 1
ATOM 2597 O O . ALA B 1 137 ? -15.398 -27.062 -6.918 1 94.81 137 ALA B O 1
ATOM 2598 N N . ASN B 1 138 ? -14.195 -26.875 -5.035 1 94.75 138 ASN B N 1
ATOM 2599 C CA . ASN B 1 138 ? -12.93 -27.312 -5.613 1 94.75 138 ASN B CA 1
ATOM 2600 C C . ASN B 1 138 ? -12.469 -26.375 -6.723 1 94.75 138 ASN B C 1
ATOM 2602 O O . ASN B 1 138 ? -11.938 -26.812 -7.742 1 94.75 138 ASN B O 1
ATOM 2606 N N . ARG B 1 139 ? -12.734 -25.125 -6.516 1 94.81 139 ARG B N 1
ATOM 2607 C CA . ARG B 1 139 ? -12.336 -24.125 -7.5 1 94.81 139 ARG B CA 1
ATOM 2608 C C . ARG B 1 139 ? -11.094 -23.375 -7.043 1 94.81 139 ARG B C 1
ATOM 2610 O O . ARG B 1 139 ? -10.43 -22.719 -7.844 1 94.81 139 ARG B O 1
ATOM 2617 N N . VAL B 1 140 ? -10.828 -23.469 -5.781 1 95.12 140 VAL B N 1
ATOM 2618 C CA . VAL B 1 140 ? -9.664 -22.828 -5.188 1 95.12 140 VAL B CA 1
ATOM 2619 C C . VAL B 1 140 ? -8.734 -23.891 -4.602 1 95.12 140 VAL B C 1
ATOM 2621 O O . VAL B 1 140 ? -9.195 -24.906 -4.078 1 95.12 140 VAL B O 1
ATOM 2624 N N . ARG B 1 141 ? -7.48 -23.672 -4.758 1 94.44 141 ARG B N 1
ATOM 2625 C CA . ARG B 1 141 ? -6.496 -24.625 -4.258 1 94.44 141 ARG B CA 1
ATOM 2626 C C . ARG B 1 141 ? -6.711 -24.906 -2.775 1 94.44 141 ARG B C 1
ATOM 2628 O O . ARG B 1 141 ? -7.09 -24 -2.018 1 94.44 141 ARG B O 1
ATOM 2635 N N . ASP B 1 142 ? -6.367 -26.156 -2.328 1 91.69 142 ASP B N 1
ATOM 2636 C CA . ASP B 1 142 ? -6.645 -26.594 -0.96 1 91.69 142 ASP B CA 1
ATOM 2637 C C . ASP B 1 142 ? -5.352 -26.875 -0.198 1 91.69 142 ASP B C 1
ATOM 2639 O O . ASP B 1 142 ? -5.383 -27.266 0.969 1 91.69 142 ASP B O 1
ATOM 2643 N N . ASP B 1 143 ? -4.215 -26.656 -0.782 1 94.5 143 ASP B N 1
ATOM 2644 C CA . ASP B 1 143 ? -2.928 -26.906 -0.139 1 94.5 143 ASP B CA 1
ATOM 2645 C C . ASP B 1 143 ? -2.457 -25.672 0.643 1 94.5 143 ASP B C 1
ATOM 2647 O O . ASP B 1 143 ? -1.415 -25.719 1.302 1 94.5 143 ASP B O 1
ATOM 2651 N N . VAL B 1 144 ? -3.232 -24.547 0.547 1 95.75 144 VAL B N 1
ATOM 2652 C CA . VAL B 1 144 ? -2.939 -23.328 1.289 1 95.75 144 VAL B CA 1
ATOM 2653 C C . VAL B 1 144 ? -4.102 -23 2.221 1 95.75 144 VAL B C 1
ATOM 2655 O O . VAL B 1 144 ? -5.262 -23 1.801 1 95.75 144 VAL B O 1
ATOM 2658 N N . PRO B 1 145 ? -3.779 -22.734 3.523 1 95.5 145 PRO B N 1
ATOM 2659 C CA . PRO B 1 145 ? -4.855 -22.391 4.453 1 95.5 145 PRO B CA 1
ATOM 2660 C C . PRO B 1 145 ? -5.652 -21.172 3.998 1 95.5 145 PRO B C 1
ATOM 2662 O O . PRO B 1 145 ? -5.09 -20.234 3.414 1 95.5 145 PRO B O 1
ATOM 2665 N N . SER B 1 146 ? -6.988 -21.141 4.32 1 94.31 146 SER B N 1
ATOM 2666 C CA . SER B 1 146 ? -7.891 -20.094 3.867 1 94.31 146 SER B CA 1
ATOM 2667 C C . SER B 1 146 ? -7.469 -18.734 4.406 1 94.31 146 SER B C 1
ATOM 2669 O O . SER B 1 146 ? -7.609 -17.719 3.727 1 94.31 146 SER B O 1
ATOM 2671 N N . ASP B 1 147 ? -6.98 -18.703 5.598 1 94.81 147 ASP B N 1
ATOM 2672 C CA . ASP B 1 147 ? -6.57 -17.438 6.191 1 94.81 147 ASP B CA 1
ATOM 2673 C C . ASP B 1 147 ? -5.355 -16.859 5.465 1 94.81 147 ASP B C 1
ATOM 2675 O O . ASP B 1 147 ? -5.219 -15.641 5.344 1 94.81 147 ASP B O 1
ATOM 2679 N N . VAL B 1 148 ? -4.477 -17.703 4.934 1 97 148 VAL B N 1
ATOM 2680 C CA . VAL B 1 148 ? -3.33 -17.266 4.148 1 97 148 VAL B CA 1
ATOM 2681 C C . VAL B 1 148 ? -3.799 -16.75 2.793 1 97 148 VAL B C 1
ATOM 2683 O O . VAL B 1 148 ? -3.334 -15.703 2.326 1 97 148 VAL B O 1
ATOM 2686 N N . LEU B 1 149 ? -4.777 -17.453 2.219 1 97.19 149 LEU B N 1
ATOM 2687 C CA . LEU B 1 149 ? -5.324 -17.016 0.94 1 97.19 149 LEU B CA 1
ATOM 2688 C C . LEU B 1 149 ? -6 -15.648 1.078 1 97.19 149 LEU B C 1
ATOM 2690 O O . LEU B 1 149 ? -5.832 -14.781 0.221 1 97.19 149 LEU B O 1
ATOM 2694 N N . ARG B 1 150 ? -6.703 -15.484 2.119 1 95.56 150 ARG B N 1
ATOM 2695 C CA . ARG B 1 150 ? -7.355 -14.203 2.369 1 95.56 150 ARG B CA 1
ATOM 2696 C C . ARG B 1 150 ? -6.328 -13.094 2.566 1 95.56 150 ARG B C 1
ATOM 2698 O O . ARG B 1 150 ? -6.441 -12.023 1.968 1 95.56 150 ARG B O 1
ATOM 2705 N N . CYS B 1 151 ? -5.359 -13.336 3.346 1 96.44 151 CYS B N 1
ATOM 2706 C CA . CYS B 1 151 ? -4.297 -12.367 3.582 1 96.44 151 CYS B CA 1
ATOM 2707 C C . CYS B 1 151 ? -3.592 -12 2.281 1 96.44 151 CYS B C 1
ATOM 2709 O O . CYS B 1 151 ? -3.283 -10.836 2.045 1 96.44 151 CYS B O 1
ATOM 2711 N N . TYR B 1 152 ? -3.359 -13.055 1.484 1 98.38 152 TYR B N 1
ATOM 2712 C CA . TYR B 1 152 ? -2.748 -12.852 0.177 1 98.38 152 TYR B CA 1
ATOM 2713 C C . TYR B 1 152 ? -3.588 -11.906 -0.676 1 98.38 152 TYR 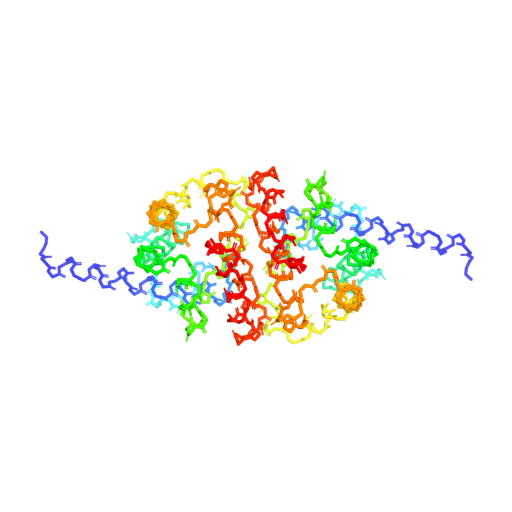B C 1
ATOM 2715 O O . TYR B 1 152 ? -3.066 -10.945 -1.246 1 98.38 152 TYR B O 1
ATOM 2723 N N . LEU B 1 153 ? -4.84 -12.094 -0.751 1 97.69 153 LEU B N 1
ATOM 2724 C CA . LEU B 1 153 ? -5.727 -11.273 -1.569 1 97.69 153 LEU B CA 1
ATOM 2725 C C . LEU B 1 153 ? -5.828 -9.859 -1.009 1 97.69 153 LEU B C 1
ATOM 2727 O O . LEU B 1 153 ? -5.859 -8.883 -1.768 1 97.69 153 LEU B O 1
ATOM 2731 N N . ASP B 1 154 ? -5.848 -9.719 0.299 1 94.69 154 ASP B N 1
ATOM 2732 C CA . ASP B 1 154 ? -5.836 -8.398 0.926 1 94.69 154 ASP B CA 1
ATOM 2733 C C . ASP B 1 154 ? -4.551 -7.645 0.595 1 94.69 154 ASP B C 1
ATOM 2735 O O . ASP B 1 154 ? -4.59 -6.449 0.296 1 94.69 154 ASP B O 1
ATOM 2739 N N . LEU B 1 155 ? -3.473 -8.336 0.699 1 96.94 155 LEU B N 1
ATOM 2740 C CA . LEU B 1 155 ? -2.174 -7.762 0.361 1 96.94 155 LEU B CA 1
ATOM 2741 C C . LEU B 1 155 ? -2.148 -7.297 -1.091 1 96.94 155 LEU B C 1
ATOM 2743 O O . LEU B 1 155 ? -1.663 -6.203 -1.389 1 96.94 155 LEU B O 1
ATOM 2747 N N . VAL B 1 156 ? -2.662 -8.062 -1.985 1 98.19 156 VAL B N 1
ATOM 2748 C CA . VAL B 1 156 ? -2.725 -7.719 -3.402 1 98.19 156 VAL B CA 1
ATOM 2749 C C . VAL B 1 156 ? -3.6 -6.484 -3.596 1 98.19 156 VAL B C 1
ATOM 2751 O O . VAL B 1 156 ? -3.256 -5.586 -4.367 1 98.19 156 VAL B O 1
ATOM 2754 N N . LEU B 1 157 ? -4.703 -6.434 -2.883 1 95.81 157 LEU B N 1
ATOM 2755 C CA . LEU B 1 157 ? -5.578 -5.27 -2.961 1 95.81 157 LEU B CA 1
ATOM 2756 C C . LEU B 1 157 ? -4.84 -4.004 -2.543 1 95.81 157 LEU B C 1
ATOM 2758 O O . LEU B 1 157 ? -4.875 -2.994 -3.254 1 95.81 157 LEU B O 1
ATOM 2762 N N . ASP B 1 158 ? -4.156 -4.066 -1.448 1 93.44 158 ASP B N 1
ATOM 2763 C CA . ASP B 1 158 ? -3.387 -2.918 -0.976 1 93.44 158 ASP B CA 1
ATOM 2764 C C . ASP B 1 158 ? -2.314 -2.523 -1.987 1 93.44 158 ASP B C 1
ATOM 2766 O O . ASP B 1 158 ? -2.121 -1.338 -2.264 1 93.44 158 ASP B O 1
ATOM 2770 N N . GLY B 1 159 ? -1.606 -3.525 -2.512 1 95.81 159 GLY B N 1
ATOM 2771 C CA . GLY B 1 159 ? -0.599 -3.25 -3.523 1 95.81 159 GLY B CA 1
ATOM 2772 C C . GLY B 1 159 ? -1.173 -2.629 -4.781 1 95.81 159 GLY B C 1
ATOM 2773 O O . GLY B 1 159 ? -0.565 -1.732 -5.371 1 95.81 159 GLY B O 1
ATOM 2774 N N . LEU B 1 160 ? -2.324 -3.119 -5.195 1 96.5 160 LEU B N 1
ATOM 2775 C CA . LEU B 1 160 ? -2.994 -2.586 -6.375 1 96.5 160 LEU B CA 1
ATOM 2776 C C . LEU B 1 160 ? -3.354 -1.117 -6.176 1 96.5 160 LEU B C 1
ATOM 2778 O O . LEU B 1 160 ? -3.131 -0.295 -7.066 1 96.5 160 LEU B O 1
ATOM 2782 N N . LEU B 1 161 ? -3.863 -0.803 -5.02 1 92.19 161 LEU B N 1
ATOM 2783 C CA . LEU B 1 161 ? -4.215 0.576 -4.699 1 92.19 161 LEU B CA 1
ATOM 2784 C C . LEU B 1 161 ? -2.98 1.471 -4.719 1 92.19 161 LEU B C 1
ATOM 2786 O O . LEU B 1 161 ? -3.018 2.576 -5.266 1 92.19 161 LEU B O 1
ATOM 2790 N N . ALA B 1 162 ? -1.913 0.979 -4.16 1 91.94 162 ALA B N 1
ATOM 2791 C CA . ALA B 1 162 ? -0.667 1.741 -4.145 1 91.94 162 ALA B CA 1
ATOM 2792 C C . ALA B 1 162 ? -0.16 1.998 -5.559 1 91.94 162 ALA B C 1
ATOM 2794 O O . ALA B 1 162 ? 0.237 3.119 -5.891 1 91.94 162 ALA B O 1
ATOM 2795 N N . ARG B 1 163 ? -0.197 0.994 -6.402 1 93.25 163 ARG B N 1
ATOM 2796 C CA . ARG B 1 163 ? 0.289 1.117 -7.773 1 93.25 163 ARG B CA 1
ATOM 2797 C C . ARG B 1 163 ? -0.603 2.047 -8.586 1 93.25 163 ARG B C 1
ATOM 2799 O O . ARG B 1 163 ? -0.107 2.869 -9.359 1 93.25 163 ARG B O 1
ATOM 2806 N N . LEU B 1 164 ? -1.878 1.92 -8.383 1 91.88 164 LEU B N 1
ATOM 2807 C CA . LEU B 1 164 ? -2.807 2.816 -9.062 1 91.88 164 LEU B CA 1
ATOM 2808 C C . LEU B 1 164 ? -2.564 4.266 -8.648 1 91.88 164 LEU B C 1
ATOM 2810 O O . LEU B 1 164 ? -2.525 5.16 -9.492 1 91.88 164 LEU B O 1
ATOM 2814 N N . ALA B 1 165 ? -2.422 4.473 -7.375 1 87.81 165 ALA B N 1
ATOM 2815 C CA . ALA B 1 165 ? -2.213 5.812 -6.836 1 87.81 165 ALA B CA 1
ATOM 2816 C C . ALA B 1 165 ? -0.938 6.438 -7.398 1 87.81 165 ALA B C 1
ATOM 2818 O O . ALA B 1 165 ? -0.86 7.656 -7.57 1 87.81 165 ALA B O 1
ATOM 2819 N N . SER B 1 166 ? 0.047 5.562 -7.723 1 87 166 SER B N 1
ATOM 2820 C CA . SER B 1 166 ? 1.323 6.074 -8.203 1 87 166 SER B CA 1
ATOM 2821 C C . SER B 1 166 ? 1.342 6.16 -9.727 1 87 166 SER B C 1
ATOM 2823 O O . SER B 1 166 ? 2.355 6.531 -10.32 1 87 166 SER B O 1
ATOM 2825 N N . GLY B 1 167 ? 0.254 5.676 -10.383 1 87.56 167 GLY B N 1
ATOM 2826 C CA . GLY B 1 167 ? 0.113 5.906 -11.812 1 87.56 167 GLY B CA 1
ATOM 2827 C C . GLY B 1 167 ? 0.519 4.711 -12.656 1 87.56 167 GLY B C 1
ATOM 2828 O O . GLY B 1 167 ? 0.835 4.855 -13.836 1 87.56 167 GLY B O 1
ATOM 2829 N N . GLU B 1 168 ? 0.555 3.537 -12.078 1 91.31 168 GLU B N 1
ATOM 2830 C CA . GLU B 1 168 ? 0.861 2.332 -12.844 1 91.31 168 GLU B CA 1
ATOM 2831 C C . GLU B 1 168 ? -0.171 2.1 -13.945 1 91.31 168 GLU B C 1
ATOM 2833 O O . GLU B 1 168 ? -1.342 2.453 -13.789 1 91.31 168 GLU B O 1
ATOM 2838 N N . ASP B 1 169 ? 0.291 1.506 -15.023 1 93.31 169 ASP B N 1
ATOM 2839 C CA . ASP B 1 169 ? -0.572 1.181 -16.156 1 93.31 169 ASP B CA 1
ATOM 2840 C C . ASP B 1 169 ? -1.631 0.153 -15.758 1 93.31 169 ASP B C 1
ATOM 2842 O O . ASP B 1 169 ? -1.302 -0.98 -15.406 1 93.31 169 ASP B O 1
ATOM 2846 N N . PRO B 1 170 ? -2.928 0.505 -15.938 1 94.75 170 PRO B N 1
ATOM 2847 C CA . PRO B 1 170 ? -3.99 -0.429 -15.555 1 94.75 170 PRO B CA 1
ATOM 2848 C C . PRO B 1 170 ? -3.951 -1.726 -16.359 1 94.75 170 PRO B C 1
ATOM 2850 O O . PRO B 1 170 ? -4.34 -2.781 -15.859 1 94.75 170 PRO B O 1
ATOM 2853 N N . GLN B 1 171 ? -3.492 -1.667 -17.594 1 95.94 171 GLN B N 1
ATOM 2854 C CA . GLN B 1 171 ? -3.414 -2.885 -18.406 1 95.94 171 GLN B CA 1
ATOM 2855 C C . GLN B 1 171 ? -2.398 -3.863 -17.812 1 95.94 171 GLN B C 1
ATOM 2857 O O . GLN B 1 171 ? -2.635 -5.074 -17.797 1 95.94 171 GLN B O 1
ATOM 2862 N N . ARG B 1 172 ? -1.299 -3.395 -17.406 1 97.25 172 ARG B N 1
ATOM 2863 C CA . ARG B 1 172 ? -0.297 -4.23 -16.75 1 97.25 172 ARG B CA 1
ATOM 2864 C C . ARG B 1 172 ? -0.829 -4.801 -15.438 1 97.25 172 ARG B C 1
ATOM 2866 O O . ARG B 1 172 ? -0.605 -5.973 -15.133 1 97.25 172 ARG B O 1
ATOM 2873 N N . LEU B 1 173 ? -1.59 -3.975 -14.742 1 98.06 173 LEU B N 1
ATOM 2874 C CA . LEU B 1 173 ? -2.18 -4.426 -13.484 1 98.06 173 LEU B CA 1
ATOM 2875 C C . LEU B 1 173 ? -3.227 -5.508 -13.734 1 98.06 173 LEU B C 1
ATOM 2877 O O . LEU B 1 173 ? -3.387 -6.418 -12.922 1 98.06 173 LEU B O 1
ATOM 2881 N N . ALA B 1 174 ? -3.941 -5.359 -14.867 1 98.38 174 ALA B N 1
ATOM 2882 C CA . ALA B 1 174 ? -4.898 -6.402 -15.227 1 98.38 174 ALA B CA 1
ATOM 2883 C C . ALA B 1 174 ? -4.195 -7.738 -15.461 1 98.38 174 ALA B C 1
ATOM 2885 O O . ALA B 1 174 ? -4.68 -8.789 -15.031 1 98.38 174 ALA B O 1
ATOM 2886 N N . ALA B 1 175 ? -3.055 -7.676 -16.094 1 98.44 175 ALA B N 1
ATOM 2887 C CA . ALA B 1 175 ? -2.264 -8.883 -16.328 1 98.44 175 ALA B CA 1
ATOM 2888 C C . ALA B 1 175 ? -1.753 -9.461 -15.008 1 98.44 175 ALA B C 1
ATOM 2890 O O . ALA B 1 175 ? -1.686 -10.68 -14.844 1 98.44 175 ALA B O 1
ATOM 2891 N N . VAL B 1 176 ? -1.419 -8.617 -14.055 1 98.62 176 VAL B N 1
ATOM 2892 C CA . VAL B 1 176 ? -0.999 -9.055 -12.727 1 98.62 176 VAL B CA 1
ATOM 2893 C C . VAL B 1 176 ? -2.146 -9.789 -12.039 1 98.62 176 VAL B C 1
ATOM 2895 O O . VAL B 1 176 ? -1.942 -10.836 -11.422 1 98.62 176 VAL B O 1
ATOM 2898 N N . LEU B 1 177 ? -3.354 -9.242 -12.195 1 98.56 177 LEU B N 1
ATOM 2899 C CA . LEU B 1 177 ? -4.5 -9.883 -11.555 1 98.56 177 LEU B CA 1
ATOM 2900 C C . LEU B 1 177 ? -4.77 -11.25 -12.172 1 98.56 177 LEU B C 1
ATOM 2902 O O . LEU B 1 177 ? -5.207 -12.172 -11.477 1 98.56 177 LEU B O 1
ATOM 2906 N N . ASP B 1 178 ? -4.496 -11.414 -13.5 1 98.12 178 ASP B N 1
ATOM 2907 C CA . ASP B 1 178 ? -4.594 -12.742 -14.109 1 98.12 178 ASP B CA 1
ATOM 2908 C C . ASP B 1 178 ? -3.645 -13.727 -13.43 1 98.12 178 ASP B C 1
ATOM 2910 O O . ASP B 1 178 ? -4.02 -14.867 -13.156 1 98.12 178 ASP B O 1
ATOM 2914 N N . LEU B 1 179 ? -2.457 -13.266 -13.195 1 97.5 179 LEU B N 1
ATOM 2915 C CA . LEU B 1 179 ? -1.458 -14.102 -12.531 1 97.5 179 LEU B CA 1
ATOM 2916 C C . LEU B 1 179 ? -1.903 -14.461 -11.117 1 97.5 179 LEU B C 1
ATOM 2918 O O . LEU B 1 179 ? -1.792 -15.617 -10.703 1 97.5 179 LEU B O 1
ATOM 2922 N N . VAL B 1 180 ? -2.438 -13.508 -10.352 1 98.25 180 VAL B N 1
ATOM 2923 C CA . VAL B 1 180 ? -2.922 -13.719 -8.992 1 98.25 180 VAL B CA 1
ATOM 2924 C C . VAL B 1 180 ? -4.07 -14.734 -9 1 98.25 180 VAL B C 1
ATOM 2926 O O . VAL B 1 180 ? -4.082 -15.672 -8.211 1 98.25 180 VAL B O 1
ATOM 2929 N N . GLU B 1 181 ? -4.996 -14.492 -9.93 1 97.12 181 GLU B N 1
ATOM 2930 C CA . GLU B 1 181 ? -6.152 -15.375 -10.016 1 97.12 181 GLU B CA 1
ATOM 2931 C C . GLU B 1 181 ? -5.723 -16.812 -10.289 1 97.12 181 GLU B C 1
ATOM 2933 O O . GLU B 1 181 ? -6.223 -17.75 -9.656 1 97.12 181 GLU B O 1
ATOM 2938 N N . ASN B 1 182 ? -4.789 -17 -11.211 1 95.56 182 ASN B N 1
ATOM 2939 C CA . ASN B 1 182 ? -4.297 -18.328 -11.539 1 95.56 182 ASN B CA 1
ATOM 2940 C C . ASN B 1 182 ? -3.586 -18.969 -10.359 1 95.56 182 ASN B C 1
ATOM 2942 O O . ASN B 1 182 ? -3.623 -20.203 -10.195 1 95.56 182 ASN B O 1
ATOM 2946 N N . SER B 1 183 ? -2.986 -18.156 -9.5 1 95.88 183 SER B N 1
ATOM 2947 C CA . SER B 1 183 ? -2.223 -18.688 -8.375 1 95.88 183 SER B CA 1
ATOM 2948 C C . SER B 1 183 ? -3.145 -19.203 -7.27 1 95.88 183 SER B C 1
ATOM 2950 O O . SER B 1 183 ? -2.715 -19.953 -6.398 1 95.88 183 SER B O 1
ATOM 2952 N N . VAL B 1 184 ? -4.395 -18.734 -7.273 1 96.25 184 VAL B N 1
ATOM 2953 C CA . VAL B 1 184 ? -5.305 -19.141 -6.207 1 96.25 184 VAL B CA 1
ATOM 2954 C C . VAL B 1 184 ? -6.219 -20.25 -6.707 1 96.25 184 VAL B C 1
ATOM 2956 O O . VAL B 1 184 ? -6.852 -20.953 -5.91 1 96.25 184 VAL B O 1
ATOM 2959 N N . ARG B 1 185 ? -6.281 -20.375 -7.961 1 93.12 185 ARG B N 1
ATOM 2960 C CA . ARG B 1 185 ? -7.172 -21.375 -8.547 1 93.12 185 ARG B CA 1
ATOM 2961 C C . ARG B 1 185 ? -6.59 -22.781 -8.391 1 93.12 185 ARG B C 1
ATOM 2963 O O . ARG B 1 185 ? -5.375 -22.953 -8.258 1 93.12 185 ARG B O 1
ATOM 2970 N N . ARG B 1 186 ? -7.445 -23.766 -8.336 1 84.94 186 ARG B N 1
ATOM 2971 C CA . ARG B 1 186 ? -7.02 -25.156 -8.359 1 84.94 186 ARG B CA 1
ATOM 2972 C C . ARG B 1 186 ? -6.535 -25.562 -9.742 1 84.94 186 ARG B C 1
ATOM 2974 O O . ARG B 1 186 ? -7.145 -25.188 -10.75 1 84.94 186 ARG B O 1
ATOM 2981 N N . SER B 1 187 ? -5.137 -26.031 -9.828 1 65.06 187 SER B N 1
ATOM 2982 C CA . SER B 1 187 ? -4.637 -26.594 -11.078 1 65.06 187 SER B CA 1
ATOM 2983 C C . SER B 1 187 ? -5.48 -27.781 -11.523 1 65.06 187 SER B C 1
ATOM 2985 O O . SER B 1 187 ? -6.02 -28.516 -10.688 1 65.06 187 SER B O 1
#

pLDDT: mean 91.06, std 7.39, range [46.97, 98.62]

Secondary structure (DSSP, 8-state):
--HHHHHHHHHHHHHHHHHHHHHHHHHHHHH--HHHHHHHHTS-HHHHHHHSSSHHHHHHHHHHHHHHHHHHHHHHHHHHHHHHHHHH-GGGGGGGGHHHHTHHHHHH-HHHHHHHHHHHHHHHHHHHHHHHHHHHTT-B-SSS-HHHHHHHHHHHHHHHHHHHHTT--HHHHHHHHHHHHHHHB--/--HHHHHHHHHHHHHHHHHHHHHHHHHHHHH--HHHHHHHHTS-HHHHHHHSSSHHHHHHHHHHHHHHHHHHHHHHHHHHHHHHHHHH-GGGGGGGGHHHHTHHHHHH-HHHHHHHHHHHHHHHHHHHHHHHHHHHTT-B-SSS-HHHHHHHHHHHHHHHHHHHHTT--HHHHHHHHHHHHHHHB--

Sequence (374 aa):
MPKVSEDHLAARRRQILDGARRCFAEYGYDKATVRRLEQAIGMSRGAIFHHFRDKDALFFALAREDTERMAAVASREGLIGVMRDMLAAPDQFDWLATRLEIARKLRNDPDFSRGWAERSAELAAATTDRLRRQKQANRVRDDVPSDVLRCYLDLVLDGLLARLASGEDPQRLAAVLDLVENSVRRSMPKVSEDHLAARRRQILDGARRCFAEYGYDKATVRRLEQAIGMSRGAIFHHFRDKDALFFALAREDTERMAAVASREGLIGVMRDMLAAPDQFDWLATRLEIARKLRNDPDFSRGWAERSAELAAATTDRLRRQKQANRVRDDVPSDVLRCYLDLVLDGLLARLASGEDPQRLAAVLDLVENSVRRS

Foldseek 3Di:
DDPVVVVVVVVLLVLLLVLLLVLCLVQALPRSDLVSSCVSSVHHSCSSCVNPVDSLRSVLVSLLVVLVVCLVQCLPPNNLSSLVVCLVPVVVCSSVLSVVVCVVVLVPPVVSVVSNCVSNVSNLVSNLVNLVVCVVVQFWDDVDDSVVLSVVSVVLSNVSSVCVNVPHDSVVNNVVSVVNSVVGTHD/DDPVVVVVVVVLLVLLLVLVLVLCLVQALPRSDLVSSCVSSVHHSCSSCVNPVDSLRSVLVSLLVVLVVCLVQCLPPNNLSSLVVCLVPVVVCSSVLSVVVCVVVLVPPVVSVVSNCVSNVSNLVSNLVNLVVCVVVQFWDDVDDSVVLSVVSVVLSNVSSVCVNVPHDSVVNNVVSVVNSVVGTHD

Radius of gyration: 22.19 Å; Cα contacts (8 Å, |Δi|>4): 406; chains: 2; bounding box: 84×52×39 Å

Organism: Mycobacterium tuberculosis (strain ATCC 25618 / H37Rv) (NCBI:txid83332)

InterPro domains:
  IPR001647 DNA-binding HTH domain, TetR-type [PF00440] (16-62)
  IPR001647 DNA-binding HTH domain, TetR-type [PR00455] (16-29)
  IPR001647 DNA-binding HTH domain, TetR-type [PR00455] (37-60)
  IPR001647 DNA-binding HTH domain, TetR-type [PS50977] (10-70)
  IPR009057 Homedomain-like superfamily [SSF46689] (2-72)
  IPR036271 Tetracyclin repressor-like, C-terminal domain superfamily [SSF48498] (107-181)
  IPR050109 HTH-type, TetR-like transcriptional regulator [PTHR30055] (10-180)

Nearest PDB structures (foldseek):
  4ac6-assembly1_A  TM=9.447E-01  e=9.672E-15  Corynebacterium glutamicum
  6of0-assembly1_A  TM=6.645E-01  e=2.998E-04  Neisseria gonorrhoeae
  2d6y-assembly1_A  TM=7.421E-01  e=2.326E-03  Streptomyces coelicolor A3(2)
  3cjd-assembly1_A  TM=6.432E-01  e=1.313E-03  Jannaschia sp. CCS1
  5cw8-assembly1_B  TM=6.053E-01  e=1.194E-03  Mycobacterium tuberculosis H37Rv

Solvent-accessible surface area (backbone atoms only — not comparable to full-atom values): 19092 Å² total; per-residue (Å²): 131,57,70,69,54,52,53,50,50,50,50,49,50,49,46,46,47,54,16,42,42,52,29,30,41,73,49,24,67,85,64,42,38,71,67,50,37,25,66,51,42,70,46,51,66,69,64,53,42,71,78,24,88,43,71,67,52,44,50,40,51,48,48,26,54,52,26,51,55,39,16,57,38,9,56,74,55,30,59,66,41,38,51,51,50,37,62,76,37,46,81,81,44,46,38,59,42,33,57,57,58,40,19,55,49,40,51,73,30,65,70,56,28,51,53,46,49,67,35,44,42,53,32,55,50,24,37,50,53,37,52,52,53,33,40,77,68,60,50,28,46,81,92,55,59,68,69,40,52,48,50,41,52,52,27,43,50,49,5,49,40,47,39,52,41,42,60,53,59,54,67,54,51,51,53,29,48,52,54,53,52,60,61,46,33,44,131,132,57,72,70,54,52,51,50,51,50,51,49,50,49,46,46,47,54,16,42,42,53,28,30,43,72,50,24,68,85,63,43,38,70,68,49,38,24,66,53,42,71,46,52,66,67,64,54,42,72,80,23,86,43,70,66,52,46,51,41,51,48,47,27,54,52,26,50,54,41,16,57,39,9,56,73,55,30,59,66,41,37,51,51,50,36,62,77,38,48,79,81,45,46,39,58,44,32,58,57,57,40,20,55,50,40,50,73,31,64,70,57,28,50,54,46,50,68,37,44,42,53,33,55,50,24,38,50,51,36,52,52,53,34,40,75,69,60,51,27,46,81,92,55,59,68,70,40,54,49,50,40,52,52,26,45,50,48,5,49,38,47,38,51,42,41,60,52,59,56,69,54,51,52,53,31,48,52,53,52,52,59,62,47,33,46,132